Protein AF-A0A7S1V011-F1 (afdb_monomer)

Sequence (323 aa):
GLYCSETIHSHSFNAHANRVGNFAGIALVIFSAVMSNSDEDSQLWEREWIFYVGVAAPCLLGLIIANILTTGMELLKPERVTVSIECCYQNVGIAASVALTMFEGDELAQAMGVPFYYGLVEAVILGIYCNIAWKANWTKAPSNINIFKAIGTSYEVVTAEKAEENAHDKHTSSDGEEGGALIAKPPEPDDEFHYVRQDTVSVVSPPPAPPVSTSTITTTTGGGKHDVEDSDDHNNNNNNHDIDGLPIPPPPPPNASYSPSKANADLRRAARLDRPTKEPSFMEAPGVIPPTPRSMRAKKAGALASPGASTTAGKQEPLLGEF

pLDDT: mean 72.11, std 21.43, range [31.62, 98.12]

Nearest PDB structures (foldseek):
  7pqg-assembly1_A  TM=8.310E-01  e=7.513E-01  Homo sapiens

Radius of gyration: 34.63 Å; Cα contacts (8 Å, |Δi|>4): 102; chains: 1; bounding box: 78×76×102 Å

Solvent-accessible surface area (backbone atoms only — not comparable to full-atom values): 21499 Å² total; per-residue (Å²): 106,69,68,55,56,72,74,47,90,41,73,70,53,55,58,49,51,53,51,50,49,54,50,52,52,53,52,48,54,53,49,51,55,50,61,38,62,74,44,90,93,57,40,74,83,76,56,61,70,65,55,60,52,62,56,44,42,61,38,55,50,31,34,53,52,35,44,53,52,32,56,75,66,66,51,56,56,47,56,31,52,50,54,16,48,61,62,34,59,70,72,39,68,57,52,39,52,49,27,68,74,74,39,62,73,71,55,23,50,57,52,41,44,52,34,52,51,34,48,52,47,43,54,54,52,50,50,52,50,53,51,50,38,29,65,69,57,28,41,94,51,74,62,88,60,56,67,69,57,59,74,73,47,66,59,66,60,58,52,52,54,52,54,52,53,60,54,54,59,59,68,72,68,69,86,76,76,95,82,76,99,67,90,75,74,80,80,76,86,66,92,64,78,77,70,75,72,77,69,76,73,76,79,72,77,78,76,82,80,75,84,85,77,85,77,83,81,81,84,80,84,78,85,78,88,76,89,79,80,88,75,91,75,91,81,89,77,92,77,89,73,90,77,84,86,73,85,77,76,79,77,77,77,82,75,78,75,82,61,73,66,59,64,55,50,53,56,57,54,61,71,64,73,75,70,86,80,79,84,78,82,80,79,86,77,86,85,83,81,81,83,79,84,78,84,81,81,79,86,85,80,82,89,79,87,84,89,84,89,78,90,80,82,90,82,84,88,81,92,78,83,88,134

Mean predicted aligned error: 17.87 Å

Secondary structure (DSSP, 8-state):
-HHHHHH---HHHHHHHHHHHHHHHHHHHHHHHHHTTS-GGG-TTSS-HHHHHHHHHHHHHHHHHHHHHHHHTT--HHHHHHHHHHHH---HHHHHHHHHHH--HHHHHHHHHHHHHHHHHHHHHHHHHHHHHHHTT-SSS-TTS-HHHHHH--HHHHHHHHHHHHHHHHHHSSSS-------PPPPP----------------PPPPPPP----------------------------------PPPPPPPPS-----HHHHHHHHHHHTTS-----PPP-PPPP--PPPPP------------------------------

InterPro domains:
  IPR004710 Bile acid:sodium symporter [PTHR10361] (24-143)
  IPR038770 Sodium/solute symporter superfamily [G3DSA:1.20.1530.20] (8-136)

Foldseek 3Di:
DVVCVVVDPDPVVVVVVVVVVVVVVVVVLVVLVCLCPPDPVRHLVPDDPCLLCVLLVQLVVLLVVLLVVCVVVVHQLAVSLVSSLVRNDDDLVVQLVCLVVPDDDSSSSVSSSRSSSNVVSSCVVNVVVVLVSQCVVSHPDHNPDDPCCVVVDDSVVVVVVVVVVVVVVVVVPPPDDDDDPDDDDPDDPDVPPPPVPPPPPPPPPDDDDDDDDDDDDDDDDDDDDDDDDDDDDDDDDDDDDDDDDDDDPPPDPPDPPPDVVVVVVVVVVVVVPPDDDDDDDDDDDDDDDDDDDDDDDDDDDDDDDDDDDDDDDDDDDDDDDDD

Structure (mmCIF, N/CA/C/O backbone):
data_AF-A0A7S1V011-F1
#
_entry.id   AF-A0A7S1V011-F1
#
loop_
_atom_site.group_PDB
_atom_site.id
_atom_site.type_symbol
_atom_site.label_atom_id
_atom_site.label_alt_id
_atom_site.label_comp_id
_atom_site.label_asym_id
_atom_site.label_entity_id
_atom_site.label_seq_id
_atom_site.pdbx_PDB_ins_code
_atom_site.Cartn_x
_atom_site.Cartn_y
_atom_site.Cartn_z
_atom_site.occupancy
_atom_site.B_iso_or_equiv
_atom_site.auth_seq_id
_atom_site.auth_comp_id
_atom_site.auth_asym_id
_atom_site.auth_atom_id
_atom_site.pdbx_PDB_model_num
ATOM 1 N N . GLY A 1 1 ? 12.282 -15.209 12.288 1.00 70.44 1 GLY A N 1
ATOM 2 C CA . GLY A 1 1 ? 12.303 -14.400 11.055 1.00 70.44 1 GLY A CA 1
ATOM 3 C C . GLY A 1 1 ? 13.727 -14.177 10.602 1.00 70.44 1 GLY A C 1
ATOM 4 O O . GLY A 1 1 ? 14.260 -15.050 9.933 1.00 70.44 1 GLY A O 1
ATOM 5 N N . LEU A 1 2 ? 14.352 -13.080 11.046 1.00 76.00 2 LEU A N 1
ATOM 6 C CA . LEU A 1 2 ? 15.728 -12.694 10.684 1.00 76.00 2 LEU A CA 1
ATOM 7 C C . LEU A 1 2 ? 16.753 -13.815 10.901 1.00 76.00 2 LEU A C 1
ATOM 9 O O . LEU A 1 2 ? 17.442 -14.186 9.961 1.00 76.00 2 LEU A O 1
ATOM 13 N N . TYR A 1 3 ? 16.752 -14.443 12.082 1.00 86.75 3 TYR A N 1
ATOM 14 C CA . TYR A 1 3 ? 17.652 -15.565 12.372 1.00 86.75 3 TYR A CA 1
ATOM 15 C C . TYR A 1 3 ? 17.497 -16.736 11.387 1.00 86.75 3 TYR A C 1
ATOM 17 O O . TYR A 1 3 ? 18.485 -17.253 10.881 1.00 86.75 3 TYR A O 1
ATOM 25 N N . CYS A 1 4 ? 16.258 -17.130 11.062 1.00 82.56 4 CYS A N 1
ATOM 26 C CA . CYS A 1 4 ? 15.988 -18.204 10.098 1.00 82.56 4 CYS A CA 1
ATOM 27 C C . CYS A 1 4 ? 16.378 -17.816 8.663 1.00 82.56 4 CYS A C 1
ATOM 29 O O . CYS A 1 4 ? 16.808 -18.677 7.905 1.00 82.56 4 CYS A O 1
ATOM 31 N N . SER A 1 5 ? 16.237 -16.536 8.297 1.00 77.06 5 SER A N 1
ATOM 32 C CA . SER A 1 5 ? 16.673 -16.020 6.993 1.00 77.06 5 SER A CA 1
ATOM 33 C C . SER A 1 5 ? 18.196 -16.049 6.853 1.00 77.06 5 SER A C 1
ATOM 35 O O . SER A 1 5 ? 18.708 -16.345 5.778 1.00 77.06 5 SER A O 1
ATOM 37 N N . GLU A 1 6 ? 18.920 -15.765 7.937 1.00 87.62 6 GLU A N 1
ATOM 38 C CA . GLU A 1 6 ? 20.383 -15.821 7.971 1.00 87.62 6 GLU A CA 1
ATOM 39 C C . GLU A 1 6 ? 20.899 -17.267 7.965 1.00 87.62 6 GLU A C 1
ATOM 41 O O . GLU A 1 6 ? 21.867 -17.579 7.284 1.00 87.62 6 GLU A O 1
ATOM 46 N N . THR A 1 7 ? 20.233 -18.184 8.669 1.00 91.56 7 THR A N 1
ATOM 47 C CA . THR A 1 7 ? 20.696 -19.580 8.769 1.00 91.56 7 THR A CA 1
ATOM 48 C C . THR A 1 7 ? 20.271 -20.472 7.603 1.00 91.56 7 THR A C 1
ATOM 50 O O . THR A 1 7 ? 20.957 -21.452 7.316 1.00 91.56 7 THR A O 1
ATOM 53 N N . ILE A 1 8 ? 19.163 -20.173 6.915 1.00 90.25 8 ILE A N 1
ATOM 54 C CA . ILE A 1 8 ? 18.613 -21.029 5.853 1.00 90.25 8 ILE A CA 1
ATOM 55 C C . ILE A 1 8 ? 18.576 -20.257 4.534 1.00 90.25 8 ILE A C 1
ATOM 57 O O . ILE A 1 8 ? 17.582 -19.630 4.178 1.00 90.25 8 ILE A O 1
ATOM 61 N N . HIS A 1 9 ? 19.654 -20.354 3.757 1.00 88.88 9 HIS A N 1
ATOM 62 C CA . HIS A 1 9 ? 19.744 -19.780 2.408 1.00 88.88 9 HIS A CA 1
ATOM 63 C C . HIS A 1 9 ? 19.059 -20.670 1.359 1.00 88.88 9 HIS A C 1
ATOM 65 O O . HIS A 1 9 ? 19.663 -21.093 0.376 1.00 88.88 9 HIS A O 1
ATOM 71 N N . SER A 1 10 ? 17.786 -21.003 1.581 1.00 90.31 10 SER A N 1
ATOM 72 C CA . SER A 1 10 ? 16.997 -21.788 0.631 1.00 90.31 10 SER A CA 1
ATOM 73 C C . SER A 1 10 ? 15.973 -20.912 -0.082 1.00 90.31 10 SER A C 1
ATOM 75 O O . SER A 1 10 ? 15.130 -20.277 0.552 1.00 90.31 10 SER A O 1
ATOM 77 N N . HIS A 1 11 ? 15.978 -20.945 -1.416 1.00 84.06 11 HIS A N 1
ATOM 78 C CA . HIS A 1 11 ? 14.980 -20.256 -2.240 1.00 84.06 11 HIS A CA 1
ATOM 79 C C . HIS A 1 11 ? 13.545 -20.701 -1.903 1.00 84.06 11 HIS A C 1
ATOM 81 O O . HIS A 1 11 ? 12.625 -19.884 -1.836 1.00 84.06 11 HIS A O 1
ATOM 87 N N . SER A 1 12 ? 13.346 -21.996 -1.619 1.00 86.19 12 SER A N 1
ATOM 88 C CA . SER A 1 12 ? 12.031 -22.512 -1.232 1.00 86.19 12 SER A CA 1
ATOM 89 C C . SER A 1 12 ? 11.574 -21.958 0.116 1.00 86.19 12 SER A C 1
ATOM 91 O O . SER A 1 12 ? 10.386 -21.682 0.276 1.00 86.19 12 SER A O 1
ATOM 93 N N . PHE A 1 13 ? 12.495 -21.739 1.059 1.00 88.25 13 PHE A N 1
ATOM 94 C CA . PHE A 1 13 ? 12.179 -21.153 2.360 1.00 88.25 13 PHE A CA 1
ATOM 95 C C . PHE A 1 13 ? 11.700 -19.707 2.209 1.00 88.25 13 PHE A C 1
ATOM 97 O O . PHE A 1 13 ? 10.627 -19.377 2.709 1.00 88.25 13 PHE A O 1
ATOM 104 N N . ASN A 1 14 ? 12.417 -18.881 1.442 1.00 82.88 14 ASN A N 1
ATOM 105 C CA . ASN A 1 14 ? 12.047 -17.480 1.210 1.00 82.88 14 ASN A CA 1
ATOM 106 C C . ASN A 1 14 ? 10.660 -17.350 0.563 1.00 82.88 14 ASN A C 1
ATOM 108 O O . ASN A 1 14 ? 9.835 -16.545 0.997 1.00 82.88 14 ASN A O 1
ATOM 112 N N . ALA A 1 15 ? 10.351 -18.204 -0.418 1.00 82.75 15 ALA A N 1
ATOM 113 C CA . ALA A 1 15 ? 9.032 -18.227 -1.044 1.00 82.75 15 ALA A CA 1
ATOM 114 C C . ALA A 1 15 ? 7.908 -18.590 -0.052 1.00 82.75 15 ALA A C 1
ATOM 116 O O . ALA A 1 15 ? 6.833 -17.987 -0.090 1.00 82.75 15 ALA A O 1
ATOM 117 N N . HIS A 1 16 ? 8.138 -19.552 0.849 1.00 87.12 16 HIS A N 1
ATOM 118 C CA . HIS A 1 16 ? 7.159 -19.909 1.883 1.00 87.12 16 HIS A CA 1
ATOM 119 C C . HIS A 1 16 ? 7.023 -18.816 2.944 1.00 87.12 16 HIS A C 1
ATOM 121 O O . HIS A 1 16 ? 5.901 -18.485 3.319 1.00 87.12 16 HIS A O 1
ATOM 127 N N . ALA A 1 17 ? 8.131 -18.217 3.384 1.00 87.19 17 ALA A N 1
ATOM 128 C CA . ALA A 1 17 ? 8.128 -17.125 4.351 1.00 87.19 17 ALA A CA 1
ATOM 129 C C . ALA A 1 17 ? 7.308 -15.928 3.846 1.00 87.19 17 ALA A C 1
ATOM 131 O O . ALA A 1 17 ? 6.470 -15.416 4.584 1.00 87.19 17 ALA A O 1
ATOM 132 N N . ASN A 1 18 ? 7.453 -15.558 2.569 1.00 83.00 18 ASN A N 1
ATOM 133 C CA . ASN A 1 18 ? 6.658 -14.491 1.954 1.00 83.00 18 ASN A CA 1
ATOM 134 C C . ASN A 1 18 ? 5.159 -14.822 1.933 1.00 83.00 18 ASN A C 1
ATOM 136 O O . ASN A 1 18 ? 4.328 -13.976 2.253 1.00 83.00 18 ASN A O 1
ATOM 140 N N . ARG A 1 19 ? 4.792 -16.069 1.609 1.00 85.38 19 ARG A N 1
ATOM 141 C CA . ARG A 1 19 ? 3.385 -16.507 1.631 1.00 85.38 19 ARG A CA 1
ATOM 142 C C . ARG A 1 19 ? 2.794 -16.456 3.037 1.00 85.38 19 ARG A C 1
ATOM 144 O O . ARG A 1 19 ? 1.672 -15.989 3.201 1.00 85.38 19 ARG A O 1
ATOM 151 N N . VAL A 1 20 ? 3.549 -16.912 4.037 1.00 90.56 20 VAL A N 1
ATOM 152 C CA . VAL A 1 20 ? 3.133 -16.873 5.445 1.00 90.56 20 VAL A CA 1
ATOM 153 C C . VAL A 1 20 ? 3.011 -15.432 5.935 1.00 90.56 20 VAL A C 1
ATOM 155 O O . VAL A 1 20 ? 2.031 -15.114 6.598 1.00 90.56 20 VAL A O 1
ATOM 158 N N . GLY A 1 21 ? 3.945 -14.552 5.567 1.00 84.81 21 GLY A N 1
ATOM 159 C CA . GLY A 1 21 ? 3.883 -13.124 5.888 1.00 84.81 21 GLY A CA 1
ATOM 160 C C . GLY A 1 21 ? 2.641 -12.451 5.304 1.00 84.81 21 GLY A C 1
ATOM 161 O O . GLY A 1 21 ? 1.905 -11.791 6.032 1.00 84.81 21 GLY A O 1
ATOM 162 N N . ASN A 1 22 ? 2.343 -12.698 4.025 1.00 83.62 22 ASN A N 1
ATOM 163 C CA . ASN A 1 22 ? 1.137 -12.176 3.379 1.00 83.62 22 ASN A CA 1
ATOM 164 C C . ASN A 1 22 ? -0.141 -12.700 4.048 1.00 83.62 22 ASN A C 1
ATOM 166 O O . ASN A 1 22 ? -1.069 -11.933 4.297 1.00 83.62 22 ASN A O 1
ATOM 170 N N . PHE A 1 23 ? -0.183 -13.995 4.373 1.00 89.38 23 PHE A N 1
ATOM 171 C CA . PHE A 1 23 ? -1.315 -14.586 5.082 1.00 89.38 23 PHE A CA 1
ATOM 172 C C . PHE A 1 23 ? -1.497 -13.976 6.476 1.00 89.38 23 PHE A C 1
ATOM 174 O O . PHE A 1 23 ? -2.613 -13.616 6.840 1.00 89.38 23 PHE A O 1
ATOM 181 N N . ALA A 1 24 ? -0.411 -13.813 7.234 1.00 87.00 24 ALA A N 1
ATOM 182 C CA . ALA A 1 24 ? -0.437 -13.187 8.550 1.00 87.00 24 ALA A CA 1
ATOM 183 C C . ALA A 1 24 ? -0.920 -11.730 8.478 1.00 87.00 24 ALA A C 1
ATOM 185 O O . ALA A 1 24 ? -1.734 -11.329 9.302 1.00 87.00 24 ALA A O 1
ATOM 186 N N . GLY A 1 25 ? -0.487 -10.964 7.470 1.00 80.75 25 GLY A N 1
ATOM 187 C CA . GLY A 1 25 ? -0.963 -9.599 7.237 1.00 80.75 25 GLY A CA 1
ATOM 188 C C . GLY A 1 25 ? -2.472 -9.540 6.990 1.00 80.75 25 GLY A C 1
ATOM 189 O O . GLY A 1 25 ? -3.173 -8.777 7.650 1.00 80.75 25 GLY A O 1
ATOM 190 N N . ILE A 1 26 ? -2.996 -10.398 6.108 1.00 84.56 26 ILE A N 1
ATOM 191 C CA . ILE A 1 26 ? -4.442 -10.485 5.839 1.00 84.56 26 ILE A CA 1
ATOM 192 C C . ILE A 1 26 ? -5.210 -10.914 7.096 1.00 84.56 26 ILE A C 1
ATOM 194 O O . ILE A 1 26 ? -6.239 -10.323 7.422 1.00 84.56 26 ILE A O 1
ATOM 198 N N . ALA A 1 27 ? -4.712 -11.916 7.824 1.00 86.19 27 ALA A N 1
ATOM 199 C CA . ALA A 1 27 ? -5.329 -12.378 9.062 1.00 86.19 27 ALA A CA 1
ATOM 200 C C . ALA A 1 27 ? -5.373 -11.270 10.126 1.00 86.19 27 ALA A C 1
ATOM 202 O O . ALA A 1 27 ? -6.379 -11.139 10.818 1.00 86.19 27 ALA A O 1
ATOM 203 N N . LEU A 1 28 ? -4.325 -10.446 10.219 1.00 81.62 28 LEU A N 1
ATOM 204 C CA . LEU A 1 28 ? -4.264 -9.315 11.142 1.00 81.62 28 LEU A CA 1
ATOM 205 C C . LEU A 1 28 ? -5.284 -8.232 10.772 1.00 81.62 28 LEU A C 1
ATOM 207 O O . LEU A 1 28 ? -5.974 -7.741 11.657 1.00 81.62 28 LEU A O 1
ATOM 211 N N . VAL A 1 29 ? -5.466 -7.930 9.482 1.00 82.88 29 VAL A N 1
ATOM 212 C CA . VAL A 1 29 ? -6.522 -7.008 9.016 1.00 82.88 29 VAL A CA 1
ATOM 213 C C . VAL A 1 29 ? -7.916 -7.524 9.382 1.00 82.88 29 VAL A C 1
ATOM 215 O O . VAL A 1 29 ? -8.734 -6.762 9.895 1.00 82.88 29 VAL A O 1
ATOM 218 N N . ILE A 1 30 ? -8.188 -8.815 9.163 1.00 86.88 30 ILE A N 1
ATOM 219 C CA . ILE A 1 30 ? -9.472 -9.435 9.530 1.00 86.88 30 ILE A CA 1
ATOM 220 C C . ILE A 1 30 ? -9.675 -9.384 11.046 1.00 86.88 30 ILE A C 1
ATOM 222 O O . ILE A 1 30 ? -10.754 -9.024 11.507 1.00 86.88 30 ILE A O 1
ATOM 226 N N . PHE A 1 31 ? -8.645 -9.715 11.824 1.00 85.00 31 PHE A N 1
ATOM 227 C CA . PHE A 1 31 ? -8.697 -9.666 13.282 1.00 85.00 31 PHE A CA 1
ATOM 228 C C . PHE A 1 31 ? -8.984 -8.251 13.794 1.00 85.00 31 PHE A C 1
ATOM 230 O O . PHE A 1 31 ? -9.880 -8.079 14.616 1.00 85.00 31 PHE A O 1
ATOM 237 N N . SER A 1 32 ? -8.291 -7.235 13.271 1.00 78.75 32 SER A N 1
ATOM 238 C CA . SER A 1 32 ? -8.562 -5.833 13.598 1.00 78.75 32 SER A CA 1
ATOM 239 C C . SER A 1 32 ? -9.993 -5.438 13.241 1.00 78.75 32 SER A C 1
ATOM 241 O O . SER A 1 32 ? -10.663 -4.821 14.058 1.00 78.75 32 SER A O 1
ATOM 243 N N . ALA A 1 33 ? -10.504 -5.861 12.080 1.00 82.88 33 ALA A N 1
ATOM 244 C CA . ALA A 1 33 ? -11.888 -5.595 11.699 1.00 82.88 33 ALA A CA 1
ATOM 245 C C . ALA A 1 33 ? -12.893 -6.233 12.673 1.00 82.88 33 ALA A C 1
ATOM 247 O O . ALA A 1 33 ? -13.872 -5.590 13.039 1.00 82.88 33 ALA A O 1
ATOM 248 N N . VAL A 1 34 ? -12.658 -7.471 13.116 1.00 85.69 34 VAL A N 1
ATOM 249 C CA . VAL A 1 34 ? -13.530 -8.155 14.086 1.00 85.69 34 VAL A CA 1
ATOM 250 C C . VAL A 1 34 ? -13.485 -7.462 15.449 1.00 85.69 34 VAL A C 1
ATOM 252 O O . VAL A 1 34 ? -14.539 -7.155 15.996 1.00 85.69 34 VAL A O 1
ATOM 255 N N . MET A 1 35 ? -12.289 -7.158 15.963 1.00 81.62 35 MET A N 1
ATOM 256 C CA . MET A 1 35 ? -12.111 -6.463 17.246 1.00 81.62 35 MET A CA 1
ATOM 257 C C . MET A 1 35 ? -12.720 -5.056 17.242 1.00 81.62 35 MET A C 1
ATOM 259 O O . MET A 1 35 ? -13.246 -4.606 18.249 1.00 81.62 35 MET A O 1
ATOM 263 N N . SER A 1 36 ? -12.688 -4.356 16.108 1.00 75.06 36 SER A N 1
ATOM 264 C CA . SER A 1 36 ? -13.302 -3.030 15.980 1.00 75.06 36 SER A CA 1
ATOM 265 C C . SER A 1 36 ? -14.830 -3.049 15.842 1.00 75.06 36 SER A C 1
ATOM 267 O O . SER A 1 36 ? -15.433 -1.980 15.849 1.00 75.06 36 SER A O 1
ATOM 269 N N . ASN A 1 37 ? -15.460 -4.220 15.690 1.00 81.81 37 ASN A N 1
ATOM 270 C CA . ASN A 1 37 ? -16.919 -4.364 15.596 1.00 81.81 37 ASN A CA 1
ATOM 271 C C . ASN A 1 37 ? -17.534 -5.131 16.783 1.00 81.81 37 ASN A C 1
ATOM 273 O O . ASN A 1 37 ? -18.740 -5.362 16.776 1.00 81.81 37 ASN A O 1
ATOM 277 N N . SER A 1 38 ? -16.746 -5.568 17.773 1.00 83.00 38 SER A N 1
ATOM 278 C CA . SER A 1 38 ? -17.262 -6.374 18.890 1.00 83.00 38 SER A CA 1
ATOM 279 C C . SER A 1 38 ? -17.945 -5.572 20.002 1.00 83.00 38 SER A C 1
ATOM 281 O O . SE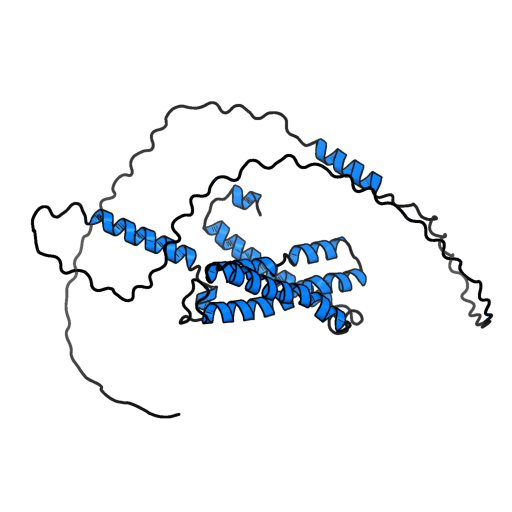R A 1 38 ? -18.716 -6.169 20.745 1.00 83.00 38 SER A O 1
ATOM 283 N N . ASP A 1 39 ? -17.701 -4.262 20.102 1.00 82.00 39 ASP A N 1
ATOM 284 C CA . ASP A 1 39 ? -18.362 -3.375 21.070 1.00 82.00 39 ASP A CA 1
ATOM 285 C C . ASP A 1 39 ? -19.364 -2.449 20.376 1.00 82.00 39 ASP A C 1
ATOM 287 O O . ASP A 1 39 ? -19.008 -1.725 19.441 1.00 82.00 39 ASP A O 1
ATOM 291 N N . GLU A 1 40 ? -20.612 -2.456 20.853 1.00 83.06 40 GLU A N 1
ATOM 292 C CA . GLU A 1 40 ? -21.706 -1.657 20.283 1.00 83.06 40 GLU A CA 1
ATOM 293 C C . GLU A 1 40 ? -21.448 -0.147 20.405 1.00 83.06 40 GLU A C 1
ATOM 295 O O . GLU A 1 40 ? -21.771 0.582 19.470 1.00 83.06 40 GLU A O 1
ATOM 300 N N . ASP A 1 41 ? -20.783 0.293 21.480 1.00 80.06 41 ASP A N 1
ATOM 301 C CA . ASP A 1 41 ? -20.510 1.711 21.776 1.00 80.06 41 ASP A CA 1
ATOM 302 C C . ASP A 1 41 ? -19.190 2.236 21.173 1.00 80.06 41 ASP A C 1
ATOM 304 O O . ASP A 1 41 ? -18.890 3.429 21.240 1.00 80.06 41 ASP A O 1
ATOM 308 N N . SER A 1 42 ? -18.361 1.360 20.592 1.00 74.69 42 SER A N 1
ATOM 309 C CA . SER A 1 42 ? -17.021 1.709 20.087 1.00 74.69 42 SER A CA 1
ATOM 310 C C . SER A 1 42 ? -16.876 1.525 18.578 1.00 74.69 42 SER A C 1
ATOM 312 O O . SER A 1 42 ? -15.767 1.322 18.071 1.00 74.69 42 SER A O 1
ATOM 314 N N . GLN A 1 43 ? -17.980 1.628 17.838 1.00 83.88 43 GLN A N 1
ATOM 315 C CA . GLN A 1 43 ? -17.975 1.421 16.397 1.00 83.88 43 GLN A CA 1
ATOM 316 C C . GLN A 1 43 ? -17.030 2.392 15.688 1.00 83.88 43 GLN A C 1
ATOM 3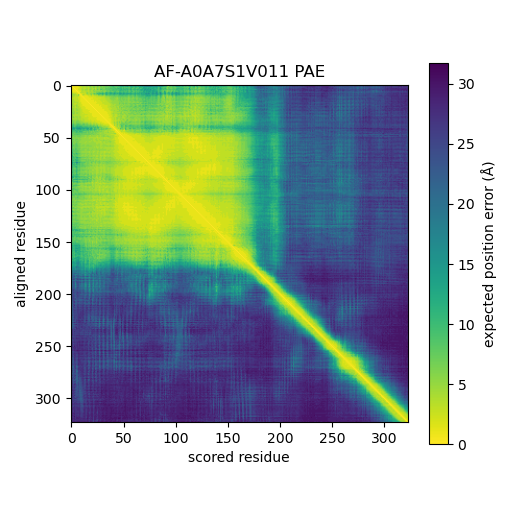18 O O . GLN A 1 43 ? -17.069 3.614 15.844 1.00 83.88 43 GLN A O 1
ATOM 323 N N . LEU A 1 44 ? -16.176 1.828 14.837 1.00 85.06 44 LEU A N 1
ATOM 324 C CA . LEU A 1 44 ? -15.165 2.577 14.093 1.00 85.06 44 LEU A CA 1
ATOM 325 C C . LEU A 1 44 ? -15.774 3.619 13.139 1.00 85.06 44 LEU A C 1
ATOM 327 O O . LEU A 1 44 ? -15.089 4.561 12.745 1.00 85.06 44 LEU A O 1
ATOM 331 N N . TRP A 1 45 ? -17.050 3.447 12.788 1.00 85.31 45 TRP A N 1
ATOM 332 C CA . TRP A 1 45 ? -17.848 4.277 11.878 1.00 85.31 45 TRP A CA 1
ATOM 333 C C . TRP A 1 45 ? -18.474 5.507 12.549 1.00 85.31 45 TRP A C 1
ATOM 335 O O . TRP A 1 45 ? -18.880 6.434 11.855 1.00 85.31 45 TRP A O 1
ATOM 345 N N . GLU A 1 46 ? -18.554 5.529 13.880 1.00 90.56 46 GLU A N 1
ATOM 346 C CA . GLU A 1 46 ? -19.185 6.615 14.647 1.00 90.56 46 GLU A CA 1
ATOM 347 C C . GLU A 1 46 ? -18.180 7.690 15.085 1.00 90.56 46 GLU A C 1
ATOM 349 O O . GLU A 1 46 ? -18.488 8.583 15.873 1.00 90.56 46 GLU A O 1
ATOM 354 N N . ARG A 1 47 ? -16.949 7.631 14.566 1.00 92.12 47 ARG A N 1
ATOM 355 C CA . ARG A 1 47 ? -15.909 8.609 14.884 1.00 92.12 47 ARG A CA 1
ATOM 356 C C . ARG A 1 47 ? -16.180 9.934 14.182 1.00 92.12 47 ARG A C 1
ATOM 358 O O . ARG A 1 47 ? -16.714 9.991 13.075 1.00 92.12 47 ARG A O 1
ATOM 365 N N . GLU A 1 48 ? -15.748 11.019 14.818 1.00 95.81 48 GLU A N 1
ATOM 366 C CA . GLU A 1 48 ? -15.826 12.346 14.216 1.00 95.81 48 GLU A CA 1
ATOM 367 C C . GLU A 1 48 ? -15.077 12.386 12.880 1.00 95.81 48 GLU A C 1
ATOM 369 O O . GLU A 1 48 ? -13.982 11.845 12.746 1.00 95.81 48 GLU A O 1
ATOM 374 N N . TRP A 1 49 ? -15.619 13.090 11.888 1.00 97.44 49 TRP A N 1
ATOM 375 C CA . TRP A 1 49 ? -15.017 13.161 10.552 1.00 97.44 49 TRP A CA 1
ATOM 376 C C . TRP A 1 49 ? -13.558 13.662 10.556 1.00 97.44 49 TRP A C 1
ATOM 378 O O . TRP A 1 49 ? -12.768 13.292 9.682 1.00 97.44 49 TRP A O 1
ATOM 388 N N . ILE A 1 50 ? -13.187 14.471 11.556 1.00 97.75 50 ILE A N 1
ATOM 389 C CA . ILE A 1 50 ? -11.826 14.979 11.749 1.00 97.75 50 ILE A CA 1
ATOM 390 C C . ILE A 1 50 ? -10.820 13.853 12.006 1.00 97.75 50 ILE A C 1
ATOM 392 O O . ILE A 1 50 ? -9.678 13.950 11.560 1.00 97.75 50 ILE A O 1
ATOM 396 N N . PHE A 1 51 ? -11.247 12.760 12.644 1.00 95.94 51 PHE A N 1
ATOM 397 C CA . PHE A 1 51 ? -10.438 11.560 12.828 1.00 95.94 51 PHE A CA 1
ATOM 398 C C . PHE A 1 51 ? -10.055 10.963 11.471 1.00 95.94 51 PHE A C 1
ATOM 400 O O . PHE A 1 51 ? -8.873 10.765 11.194 1.00 95.94 51 PHE A O 1
ATOM 407 N N . TYR A 1 52 ? -11.030 10.750 10.581 1.00 96.94 52 TYR A N 1
ATOM 408 C CA . TYR A 1 52 ? -10.776 10.149 9.270 1.00 96.94 52 TYR A CA 1
ATOM 409 C C . TYR A 1 52 ? -9.849 11.007 8.411 1.00 96.94 52 TYR A C 1
ATOM 411 O O . TYR A 1 52 ? -8.927 10.490 7.781 1.00 96.94 52 TYR A O 1
ATOM 419 N N . VAL A 1 53 ? -10.061 12.324 8.402 1.00 97.75 53 VAL A N 1
ATOM 420 C CA . VAL A 1 53 ? -9.198 13.249 7.658 1.00 97.75 53 VAL A CA 1
ATOM 421 C C . VAL A 1 53 ? -7.800 13.293 8.270 1.00 97.75 53 VAL A C 1
ATOM 423 O O . VAL A 1 53 ? -6.818 13.208 7.536 1.00 97.75 53 VAL A O 1
ATOM 426 N N . GLY A 1 54 ? -7.696 13.370 9.598 1.00 97.81 54 GLY A N 1
ATOM 427 C CA . GLY A 1 54 ? -6.421 13.415 10.311 1.00 97.81 54 GLY A CA 1
ATOM 428 C C . GLY A 1 54 ? -5.570 12.167 10.087 1.00 97.81 54 GLY A C 1
ATOM 429 O O . GLY A 1 54 ? -4.369 12.282 9.858 1.00 97.81 54 GLY A O 1
ATOM 430 N N . VAL A 1 55 ? -6.188 10.984 10.075 1.00 97.12 55 VAL A N 1
ATOM 431 C CA . VAL A 1 55 ? -5.487 9.716 9.832 1.00 97.12 55 VAL A CA 1
ATOM 432 C C . VAL A 1 55 ? -5.152 9.525 8.347 1.00 97.12 55 VAL A C 1
ATOM 434 O O . VAL A 1 55 ? -4.076 9.029 8.027 1.00 97.12 55 VAL A O 1
ATOM 437 N N . ALA A 1 56 ? -6.015 9.952 7.419 1.00 97.69 56 ALA A N 1
ATOM 438 C CA . ALA A 1 56 ? -5.755 9.822 5.982 1.00 97.69 56 ALA A CA 1
ATOM 439 C C . ALA A 1 56 ? -4.714 10.824 5.448 1.00 97.69 56 ALA A C 1
ATOM 441 O O . ALA A 1 56 ? -3.997 10.531 4.485 1.00 97.69 56 ALA A O 1
ATOM 442 N N . ALA A 1 57 ? -4.625 12.010 6.057 1.00 97.75 57 ALA A N 1
ATOM 443 C CA . ALA A 1 57 ? -3.817 13.115 5.550 1.00 97.75 57 ALA A CA 1
ATOM 444 C C . ALA A 1 57 ? -2.319 12.784 5.387 1.00 97.75 57 ALA A C 1
ATOM 446 O O . ALA A 1 57 ? -1.793 13.092 4.318 1.00 97.75 57 ALA A O 1
ATOM 447 N N . PRO A 1 58 ? -1.615 12.135 6.339 1.00 96.50 58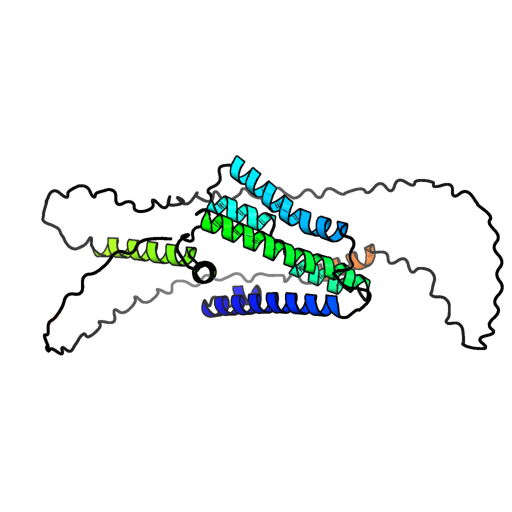 PRO A N 1
ATOM 448 C CA . PRO A 1 58 ? -0.197 11.810 6.170 1.00 96.50 58 PRO A CA 1
ATOM 449 C C . PRO A 1 58 ? 0.090 10.926 4.950 1.00 96.50 58 PRO A C 1
ATOM 451 O O . PRO A 1 58 ? 1.085 11.147 4.263 1.00 96.50 58 PRO A O 1
ATOM 454 N N . CYS A 1 59 ? -0.791 9.967 4.643 1.00 97.12 59 CYS A N 1
ATOM 455 C CA . CYS A 1 59 ? -0.642 9.092 3.478 1.00 97.12 59 CYS A CA 1
A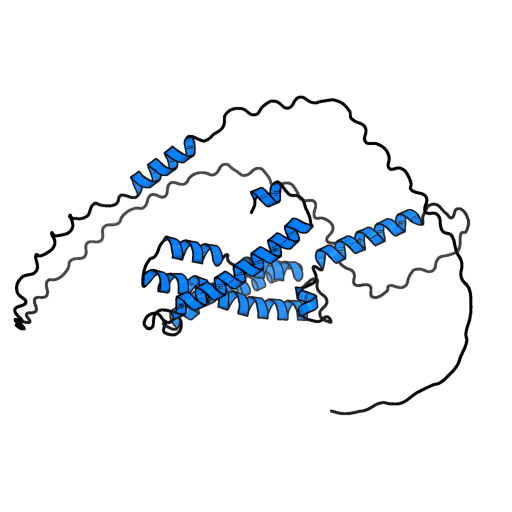TOM 456 C C . CYS A 1 59 ? -0.794 9.885 2.166 1.00 97.12 59 CYS A C 1
ATOM 458 O O . CYS A 1 59 ? 0.077 9.831 1.296 1.00 97.12 59 CYS A O 1
ATOM 460 N N . LEU A 1 60 ? -1.854 10.696 2.053 1.00 97.62 60 LEU A N 1
ATOM 461 C CA . LEU A 1 60 ? -2.115 11.528 0.870 1.00 97.62 60 LEU A CA 1
ATOM 462 C C . LEU A 1 60 ? -1.041 12.599 0.657 1.00 97.62 60 LEU A C 1
ATOM 464 O O . LEU A 1 60 ? -0.522 12.754 -0.449 1.00 97.62 60 LEU A O 1
ATOM 468 N N . LEU A 1 61 ? -0.706 13.344 1.711 1.00 97.56 61 LEU A N 1
ATOM 469 C CA . LEU A 1 61 ? 0.278 14.420 1.644 1.00 97.56 61 LEU A CA 1
ATOM 470 C C . LEU A 1 61 ? 1.674 13.871 1.364 1.00 97.56 61 LEU A C 1
ATOM 472 O O . LEU A 1 61 ? 2.369 14.434 0.522 1.00 97.56 61 LEU A O 1
ATOM 476 N N . GLY A 1 62 ? 2.060 12.760 2.000 1.00 96.88 62 GLY A N 1
ATOM 477 C CA . GLY A 1 62 ? 3.328 12.084 1.730 1.00 96.88 62 GLY A CA 1
ATOM 478 C C . GLY A 1 62 ? 3.457 11.699 0.259 1.00 96.88 62 GLY A C 1
ATOM 479 O O . GLY A 1 62 ? 4.438 12.059 -0.388 1.00 96.88 62 GLY A O 1
ATOM 480 N N . LEU A 1 63 ? 2.418 11.079 -0.308 1.00 97.25 63 LEU A N 1
ATOM 481 C CA . LEU A 1 63 ? 2.400 10.684 -1.715 1.00 97.25 63 LEU A CA 1
ATOM 482 C C . LEU A 1 63 ? 2.500 11.889 -2.668 1.00 97.25 63 LEU A C 1
ATOM 484 O O . LEU A 1 63 ? 3.266 11.853 -3.634 1.00 97.25 63 LEU A O 1
ATOM 488 N N . ILE A 1 64 ? 1.744 12.964 -2.418 1.00 98.00 64 ILE A N 1
ATOM 489 C CA . ILE A 1 64 ? 1.752 14.172 -3.262 1.00 98.00 64 ILE A CA 1
ATOM 490 C C . ILE A 1 64 ? 3.115 14.867 -3.194 1.00 98.00 64 ILE A C 1
ATOM 492 O O . ILE A 1 64 ? 3.707 15.173 -4.230 1.00 98.00 64 ILE A O 1
ATOM 496 N N . ILE A 1 65 ? 3.628 15.096 -1.983 1.00 98.06 65 ILE A N 1
ATOM 497 C CA . ILE A 1 65 ? 4.902 15.785 -1.763 1.00 98.06 65 ILE A CA 1
ATOM 498 C C . ILE A 1 65 ? 6.049 14.977 -2.372 1.00 98.06 65 ILE A C 1
ATOM 500 O O . ILE A 1 65 ? 6.868 15.546 -3.093 1.00 98.06 65 ILE A O 1
ATOM 504 N N . ALA A 1 66 ? 6.087 13.660 -2.159 1.00 97.75 66 ALA A N 1
ATOM 505 C CA . ALA A 1 66 ? 7.118 12.802 -2.734 1.00 97.75 66 ALA A CA 1
ATOM 506 C C . ALA A 1 66 ? 7.099 12.829 -4.271 1.00 97.75 66 ALA A C 1
ATOM 508 O O . ALA A 1 66 ? 8.151 12.982 -4.892 1.00 97.75 66 ALA A O 1
ATOM 509 N N . ASN A 1 67 ? 5.926 12.784 -4.910 1.00 97.56 67 ASN A N 1
ATOM 510 C CA . ASN A 1 67 ? 5.834 12.896 -6.371 1.00 97.56 67 ASN A CA 1
ATOM 511 C C . ASN A 1 67 ? 6.314 14.263 -6.892 1.00 97.56 67 ASN A C 1
ATOM 513 O O . ASN A 1 67 ? 7.003 14.321 -7.914 1.00 97.56 67 ASN A O 1
ATOM 517 N N . ILE A 1 68 ? 5.986 15.362 -6.201 1.00 98.12 68 ILE A N 1
ATOM 518 C CA . ILE A 1 68 ? 6.446 16.711 -6.571 1.00 98.12 68 ILE A CA 1
ATOM 519 C C . ILE A 1 68 ? 7.969 16.808 -6.442 1.00 98.12 68 ILE A C 1
ATOM 521 O O . ILE A 1 68 ? 8.636 17.232 -7.386 1.00 98.12 68 ILE A O 1
ATOM 525 N N . LEU A 1 69 ? 8.528 16.381 -5.306 1.00 98.06 69 LEU A N 1
ATOM 526 C CA . LEU A 1 69 ? 9.967 16.440 -5.043 1.00 98.06 69 LEU A CA 1
ATOM 527 C C . LEU A 1 69 ? 10.757 15.583 -6.032 1.00 98.06 69 LEU A C 1
ATOM 529 O O . LEU A 1 69 ? 11.706 16.063 -6.645 1.00 98.06 69 LEU A O 1
ATOM 533 N N . THR A 1 70 ? 10.337 14.339 -6.250 1.00 97.88 70 THR A N 1
ATOM 534 C CA . THR A 1 70 ? 11.022 13.418 -7.169 1.00 97.88 70 THR A CA 1
ATOM 535 C C . THR A 1 70 ? 10.907 13.853 -8.631 1.00 97.88 70 THR A C 1
ATOM 537 O O . THR A 1 70 ? 11.817 13.603 -9.421 1.00 97.88 70 THR A O 1
ATOM 540 N N . THR A 1 71 ? 9.829 14.557 -8.995 1.00 97.25 71 THR A N 1
ATOM 541 C CA . THR A 1 71 ? 9.704 15.210 -10.305 1.00 97.25 71 THR A CA 1
ATOM 542 C C . THR A 1 71 ? 10.644 16.405 -10.428 1.00 97.25 71 THR A C 1
ATOM 544 O O . THR A 1 71 ? 11.302 16.535 -11.455 1.00 97.25 71 THR A O 1
ATOM 547 N N . GLY A 1 72 ? 10.759 17.236 -9.387 1.00 97.88 72 GLY A N 1
ATOM 548 C CA . GLY A 1 72 ? 11.708 18.353 -9.345 1.00 97.88 72 GLY A CA 1
ATOM 549 C C . GLY A 1 72 ? 13.178 17.918 -9.353 1.00 97.88 72 GLY A C 1
ATOM 550 O O . GLY A 1 72 ? 14.026 18.657 -9.835 1.00 97.88 72 GLY A O 1
ATOM 551 N N . MET A 1 73 ? 13.473 16.711 -8.865 1.00 98.06 73 MET A N 1
ATOM 552 C CA . MET A 1 73 ? 14.804 16.090 -8.907 1.00 98.06 73 MET A CA 1
ATOM 553 C C . MET A 1 73 ? 15.077 15.295 -10.194 1.00 98.06 73 MET A C 1
ATOM 555 O O . MET A 1 73 ? 16.113 14.646 -10.290 1.00 98.06 73 MET A O 1
ATOM 559 N N . GLU A 1 74 ? 14.152 15.303 -11.159 1.00 97.25 74 GLU A N 1
ATOM 560 C CA . GLU A 1 74 ? 14.284 14.620 -12.453 1.00 97.25 74 GLU A CA 1
ATOM 561 C C . GLU A 1 74 ? 14.602 13.113 -12.372 1.00 97.25 74 GLU A C 1
ATOM 563 O O . GLU A 1 74 ? 15.146 12.540 -13.314 1.00 97.25 74 GLU A O 1
ATOM 568 N N . LEU A 1 75 ? 14.197 12.427 -11.295 1.00 96.56 75 LEU A N 1
ATOM 569 C CA . LEU A 1 75 ? 14.460 10.989 -11.138 1.00 96.56 75 LEU A CA 1
ATOM 570 C C . LEU A 1 75 ? 13.837 10.166 -12.271 1.00 96.56 75 LEU A C 1
ATOM 572 O O . LEU A 1 75 ? 12.879 10.603 -12.923 1.00 96.56 75 LEU A O 1
ATOM 576 N N . LEU A 1 76 ? 14.316 8.944 -12.500 1.00 95.50 76 LEU A N 1
ATOM 577 C CA . LEU A 1 76 ? 13.674 8.070 -13.478 1.00 95.50 76 LEU A CA 1
ATOM 578 C C . LEU A 1 76 ? 12.257 7.725 -13.007 1.00 95.50 76 LEU A C 1
ATOM 580 O O . LEU A 1 76 ? 12.005 7.541 -11.820 1.00 95.50 76 LEU A O 1
ATOM 584 N N . LYS A 1 77 ? 11.305 7.618 -13.938 1.00 96.38 77 LYS A N 1
ATOM 585 C CA . LYS A 1 77 ? 9.895 7.302 -13.633 1.00 96.38 77 LYS A CA 1
ATOM 586 C C . LYS A 1 77 ? 9.709 6.144 -12.627 1.00 96.38 77 LYS A C 1
ATOM 588 O O . LYS A 1 77 ? 8.959 6.350 -11.674 1.00 96.38 77 LYS A O 1
ATOM 593 N N . PRO A 1 78 ? 10.395 4.988 -12.761 1.00 95.06 78 PRO A N 1
ATOM 594 C CA . PRO A 1 78 ? 10.282 3.915 -11.770 1.00 95.06 78 PRO A CA 1
ATOM 595 C C . PRO A 1 78 ? 10.831 4.299 -10.394 1.00 95.06 78 PRO A C 1
ATOM 597 O O . PRO A 1 78 ? 10.231 3.936 -9.390 1.00 95.06 78 PRO A O 1
ATOM 600 N N . GLU A 1 79 ? 11.911 5.078 -10.332 1.00 95.69 79 GLU A N 1
ATOM 601 C CA . GLU A 1 79 ? 12.486 5.558 -9.070 1.00 95.69 79 GLU A CA 1
ATOM 602 C C . GLU A 1 79 ? 11.531 6.525 -8.358 1.00 95.69 79 GLU A C 1
ATOM 604 O O . GLU A 1 79 ? 11.361 6.434 -7.145 1.00 95.69 79 GLU A O 1
ATOM 609 N N . ARG A 1 80 ? 10.831 7.396 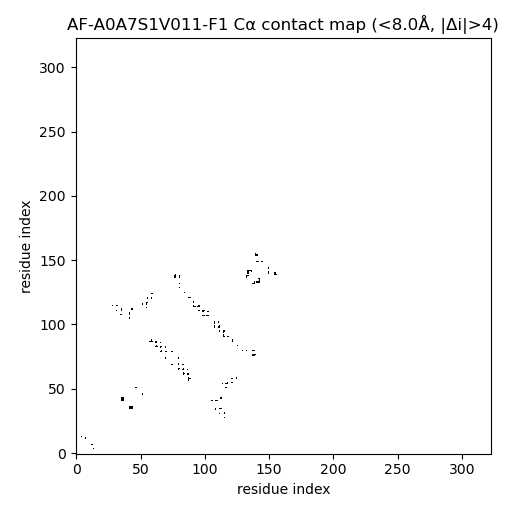-9.106 1.00 97.62 80 ARG A N 1
ATOM 610 C CA . ARG A 1 80 ? 9.801 8.293 -8.543 1.00 97.62 80 ARG A CA 1
ATOM 611 C C . ARG A 1 80 ? 8.682 7.514 -7.866 1.00 97.62 80 ARG A C 1
ATOM 613 O O . ARG A 1 80 ? 8.268 7.874 -6.767 1.00 97.62 80 ARG A O 1
ATOM 620 N N . VAL A 1 81 ? 8.199 6.459 -8.525 1.00 97.19 81 VAL A N 1
ATOM 621 C CA . VAL A 1 81 ? 7.138 5.595 -7.993 1.00 97.19 81 VAL A CA 1
ATOM 622 C C . VAL A 1 81 ? 7.611 4.915 -6.712 1.00 97.19 81 VAL A C 1
ATOM 624 O O . VAL A 1 81 ? 6.895 4.964 -5.716 1.00 97.19 81 VAL A O 1
ATOM 627 N N . THR A 1 82 ? 8.826 4.358 -6.704 1.00 96.31 82 THR A N 1
ATOM 628 C CA . THR A 1 82 ? 9.407 3.716 -5.515 1.00 96.31 82 THR A CA 1
ATOM 629 C C . THR A 1 82 ? 9.518 4.684 -4.340 1.00 96.31 82 THR A C 1
ATOM 631 O O . THR A 1 82 ? 8.966 4.405 -3.280 1.00 96.31 82 THR A O 1
ATOM 634 N N . VAL A 1 83 ? 10.144 5.850 -4.532 1.00 97.31 83 VAL A N 1
ATOM 635 C CA . VAL A 1 83 ? 10.308 6.856 -3.465 1.00 97.31 83 VAL A CA 1
ATOM 636 C C . VAL A 1 83 ? 8.954 7.347 -2.949 1.00 97.31 83 VAL A C 1
ATOM 638 O O . VAL A 1 83 ? 8.779 7.556 -1.749 1.00 97.31 83 VAL A O 1
ATOM 641 N N . SER A 1 84 ? 7.975 7.507 -3.842 1.00 97.44 84 SER A N 1
ATOM 642 C CA . SER A 1 84 ? 6.625 7.918 -3.456 1.00 97.44 84 SER A CA 1
ATOM 643 C C . SER A 1 84 ? 5.942 6.869 -2.583 1.00 97.44 84 SER A C 1
ATOM 645 O O . SER A 1 84 ? 5.383 7.233 -1.552 1.00 97.44 84 SER A O 1
ATOM 647 N N . ILE A 1 85 ? 6.035 5.585 -2.948 1.00 96.31 85 ILE A N 1
ATOM 648 C CA . ILE A 1 85 ? 5.478 4.475 -2.163 1.00 96.31 85 ILE A CA 1
ATOM 649 C C . ILE A 1 85 ? 6.174 4.373 -0.805 1.00 96.31 85 ILE A C 1
ATOM 651 O O . ILE A 1 85 ? 5.490 4.304 0.209 1.00 96.31 85 ILE A O 1
ATOM 655 N N . GLU A 1 86 ? 7.506 4.412 -0.761 1.00 95.75 86 GLU A N 1
ATOM 656 C CA . GLU A 1 86 ? 8.269 4.323 0.492 1.00 95.75 86 GLU A CA 1
ATOM 657 C C . GLU A 1 86 ? 7.958 5.467 1.465 1.00 95.75 86 GLU A C 1
ATOM 659 O O . GLU A 1 86 ? 7.996 5.275 2.677 1.00 95.75 86 GLU A O 1
ATOM 664 N N . CYS A 1 87 ? 7.617 6.656 0.959 1.00 95.94 87 CYS A N 1
ATOM 665 C CA . CYS A 1 87 ? 7.262 7.794 1.802 1.00 95.94 87 CYS A CA 1
ATOM 666 C C . CYS A 1 87 ? 5.902 7.613 2.497 1.00 95.94 87 CYS A C 1
ATOM 668 O O . CYS A 1 87 ? 5.750 7.972 3.668 1.00 95.94 87 CYS A O 1
ATOM 670 N N . CYS A 1 88 ? 4.908 7.064 1.795 1.00 95.50 88 CYS A N 1
ATOM 671 C CA . CYS A 1 88 ? 3.547 6.925 2.317 1.00 95.50 88 CYS A CA 1
ATOM 672 C C . CYS A 1 88 ? 3.211 5.535 2.870 1.00 95.50 88 CYS A C 1
ATOM 674 O O . CYS A 1 88 ? 2.172 5.407 3.507 1.00 95.50 88 CYS A O 1
ATOM 676 N N . TYR A 1 89 ? 4.054 4.525 2.632 1.00 94.88 89 TYR A N 1
ATOM 677 C CA . TYR A 1 89 ? 3.896 3.180 3.179 1.00 94.88 89 TYR A CA 1
ATOM 678 C C . TYR A 1 89 ? 4.524 3.099 4.573 1.00 94.88 89 TYR A C 1
ATOM 680 O O . TYR A 1 89 ? 5.746 3.160 4.722 1.00 94.88 89 TYR A O 1
ATOM 688 N N . GLN A 1 90 ? 3.699 2.966 5.605 1.00 93.81 90 GLN A N 1
ATOM 689 C CA . GLN A 1 90 ? 4.142 2.877 6.994 1.00 93.81 90 GLN A CA 1
ATOM 690 C C . GLN A 1 90 ? 3.912 1.476 7.552 1.00 93.81 90 GLN A C 1
ATOM 692 O O . GLN A 1 90 ? 3.035 0.729 7.129 1.00 93.81 90 GLN A O 1
ATOM 697 N N . ASN A 1 91 ? 4.698 1.093 8.560 1.00 92.62 91 ASN A N 1
ATOM 698 C CA . ASN A 1 91 ? 4.511 -0.205 9.200 1.00 92.62 91 ASN A CA 1
ATOM 699 C C . ASN A 1 91 ? 3.330 -0.174 10.185 1.00 92.62 91 ASN A C 1
ATOM 701 O O . ASN A 1 91 ? 3.503 -0.049 11.400 1.00 92.62 91 ASN A O 1
ATOM 705 N N . VAL A 1 92 ? 2.123 -0.330 9.643 1.00 92.75 92 VAL A N 1
ATOM 706 C CA . VAL A 1 92 ? 0.864 -0.389 10.400 1.00 92.75 92 VAL A CA 1
ATOM 707 C C . VAL A 1 92 ? 0.864 -1.516 11.438 1.00 92.75 92 VAL A C 1
ATOM 709 O O . VAL A 1 92 ? 0.306 -1.361 12.523 1.00 92.75 92 VAL A O 1
ATOM 712 N N . GLY A 1 93 ? 1.544 -2.630 11.150 1.00 89.94 93 GLY A N 1
ATOM 713 C CA . GLY A 1 93 ? 1.647 -3.767 12.066 1.00 89.94 93 GLY A CA 1
ATOM 714 C C . GLY A 1 93 ? 2.371 -3.426 13.372 1.00 89.94 93 GLY A C 1
ATOM 715 O O . GLY A 1 93 ? 1.960 -3.886 14.440 1.00 89.94 93 GLY A O 1
ATOM 716 N N . ILE A 1 94 ? 3.407 -2.580 13.319 1.00 92.62 94 ILE A N 1
ATOM 717 C CA . ILE A 1 94 ? 4.089 -2.094 14.528 1.00 92.62 94 ILE A CA 1
ATOM 718 C C . ILE A 1 94 ? 3.149 -1.203 15.338 1.00 92.62 94 ILE A C 1
ATOM 720 O O . ILE A 1 94 ? 3.031 -1.402 16.543 1.00 92.62 94 ILE A O 1
ATOM 724 N N . ALA A 1 95 ? 2.448 -0.269 14.692 1.00 94.25 95 ALA A N 1
ATOM 725 C CA . ALA A 1 95 ? 1.510 0.618 15.378 1.00 94.25 95 ALA A CA 1
ATOM 726 C C . ALA A 1 95 ? 0.380 -0.164 16.073 1.00 94.25 95 ALA A C 1
ATOM 728 O O . ALA A 1 95 ? 0.089 0.090 17.240 1.00 94.25 95 ALA A O 1
ATOM 729 N N . ALA A 1 96 ? -0.187 -1.171 15.402 1.00 91.31 96 ALA A N 1
ATOM 730 C CA . ALA A 1 96 ? -1.177 -2.074 15.989 1.00 91.31 96 ALA A CA 1
ATOM 731 C C . ALA A 1 96 ? -0.611 -2.866 17.180 1.00 91.31 96 ALA A C 1
ATOM 733 O O . ALA A 1 96 ? -1.255 -2.978 18.218 1.00 91.31 96 ALA A O 1
ATOM 734 N N . SER A 1 97 ? 0.618 -3.379 17.060 1.00 92.25 97 SER A N 1
ATOM 735 C CA . SER A 1 97 ? 1.271 -4.115 18.151 1.00 92.25 97 SER A CA 1
ATOM 736 C C . SER A 1 97 ? 1.510 -3.225 19.371 1.00 92.25 97 SER A C 1
ATOM 738 O O . SER A 1 97 ? 1.265 -3.646 20.496 1.00 92.25 97 SER A O 1
ATOM 740 N N . VAL A 1 98 ? 1.948 -1.982 19.155 1.00 95.19 98 VAL A N 1
ATOM 741 C CA . VAL A 1 98 ? 2.136 -0.997 20.226 1.00 95.19 98 VAL A CA 1
ATOM 742 C C . VAL A 1 98 ? 0.802 -0.685 20.901 1.00 95.19 98 VAL A C 1
ATOM 744 O O . VAL A 1 98 ? 0.729 -0.745 22.126 1.00 95.19 98 VAL A O 1
ATOM 747 N N . ALA A 1 99 ? -0.259 -0.443 20.125 1.00 94.56 99 ALA A N 1
ATOM 748 C CA . ALA A 1 99 ? -1.591 -0.182 20.663 1.00 94.56 99 ALA A CA 1
ATOM 749 C C . ALA A 1 99 ? -2.097 -1.340 21.543 1.00 94.56 99 ALA A C 1
ATOM 751 O O . ALA A 1 99 ? -2.502 -1.098 22.676 1.00 94.56 99 ALA A O 1
ATOM 752 N N . LEU A 1 100 ? -1.957 -2.590 21.080 1.00 92.19 100 LEU A N 1
ATOM 753 C CA . LEU A 1 100 ? -2.310 -3.799 21.843 1.00 92.19 100 LEU A CA 1
ATOM 754 C C . LEU A 1 100 ? -1.563 -3.936 23.173 1.00 92.19 100 LEU A C 1
ATOM 756 O O . LEU A 1 100 ? -2.082 -4.545 24.100 1.00 92.19 100 LEU A O 1
ATOM 760 N N . THR A 1 101 ? -0.333 -3.428 23.260 1.00 95.56 101 THR A N 1
ATOM 761 C CA . THR A 1 101 ? 0.483 -3.540 24.480 1.00 95.56 101 THR A CA 1
ATOM 762 C C . THR A 1 101 ? 0.335 -2.368 25.442 1.00 95.56 101 THR A C 1
ATOM 764 O O . THR A 1 101 ? 0.710 -2.500 26.604 1.00 95.56 101 THR A O 1
ATOM 767 N N . MET A 1 102 ? -0.128 -1.213 24.959 1.00 97.06 102 MET A N 1
ATOM 768 C CA . MET A 1 102 ? -0.143 0.034 25.729 1.00 97.06 102 MET A CA 1
ATOM 769 C C . MET A 1 102 ? -1.526 0.426 26.241 1.00 97.06 102 MET A C 1
ATOM 771 O O . MET A 1 102 ? -1.596 1.211 27.182 1.00 97.06 102 MET A O 1
ATOM 775 N N . PHE A 1 103 ? -2.594 -0.092 25.636 1.00 95.81 103 PHE A N 1
ATOM 776 C CA . PHE A 1 103 ? -3.968 0.266 25.969 1.00 95.81 103 PHE A CA 1
ATOM 777 C C . PHE A 1 103 ? -4.787 -0.981 26.305 1.00 95.81 103 PHE A C 1
ATOM 779 O O . PHE A 1 103 ? -4.534 -2.067 25.786 1.00 95.81 103 PHE A O 1
ATOM 786 N N . GLU A 1 104 ? -5.800 -0.809 27.149 1.00 94.44 104 GLU A N 1
ATOM 787 C CA . GLU A 1 104 ? -6.745 -1.853 27.554 1.00 94.44 104 GLU A CA 1
ATOM 788 C C . GLU A 1 104 ? -8.184 -1.306 27.473 1.00 94.44 104 GLU A C 1
ATOM 790 O O . GLU A 1 104 ? -8.393 -0.092 27.470 1.00 94.44 104 GLU A O 1
ATOM 795 N N . GLY A 1 105 ? -9.183 -2.191 27.383 1.00 90.56 105 GLY A N 1
ATOM 796 C CA . GLY A 1 105 ? -10.604 -1.808 27.355 1.00 90.56 105 GLY A CA 1
ATOM 797 C C . GLY A 1 105 ? -10.977 -0.871 26.197 1.00 90.56 105 GLY A C 1
ATOM 798 O O . GLY A 1 105 ? -10.520 -1.054 25.068 1.00 90.56 105 GLY A O 1
ATOM 799 N N . ASP A 1 106 ? -11.786 0.151 26.483 1.00 89.44 106 ASP A N 1
ATOM 800 C CA . ASP A 1 106 ? -12.288 1.103 25.479 1.00 89.44 106 ASP A CA 1
ATOM 801 C C . ASP A 1 106 ? -11.164 1.911 24.810 1.00 89.44 106 ASP A C 1
ATOM 803 O O . ASP A 1 106 ? -11.224 2.219 23.616 1.00 89.44 106 ASP A O 1
ATOM 807 N N . GLU A 1 107 ? -10.096 2.224 25.553 1.00 91.75 107 GLU A N 1
ATOM 808 C CA . GLU A 1 107 ? -8.926 2.925 25.014 1.00 91.75 107 GLU A CA 1
ATOM 809 C C . GLU A 1 107 ? -8.198 2.076 23.971 1.00 91.75 107 GLU A C 1
ATOM 811 O O . GLU A 1 107 ? -7.686 2.610 22.985 1.00 91.75 107 GLU A O 1
ATOM 816 N N . LEU A 1 108 ? -8.191 0.749 24.139 1.00 91.44 108 LEU A N 1
ATOM 817 C CA . LEU A 1 108 ? -7.609 -0.159 23.159 1.00 91.44 108 LEU A CA 1
ATOM 818 C C . LEU A 1 108 ? -8.396 -0.134 21.851 1.00 91.44 108 LEU A C 1
ATOM 820 O O . LEU A 1 108 ? -7.789 -0.033 20.784 1.00 91.44 108 LEU A O 1
ATOM 824 N N . ALA A 1 109 ? -9.728 -0.188 21.913 1.00 89.12 109 ALA A N 1
ATOM 825 C CA . ALA A 1 109 ? -10.574 -0.105 20.724 1.00 89.12 109 ALA A CA 1
ATOM 826 C C . ALA A 1 109 ? -10.356 1.224 19.976 1.00 89.12 109 ALA A C 1
ATOM 828 O O . ALA A 1 109 ? -10.223 1.242 18.749 1.00 89.12 109 ALA A O 1
ATOM 829 N N . GLN A 1 110 ? -10.227 2.329 20.718 1.00 90.56 110 GLN A N 1
ATOM 830 C CA . GLN A 1 110 ? -9.903 3.651 20.173 1.00 90.56 110 GLN A CA 1
ATOM 831 C C . GLN A 1 110 ? -8.522 3.691 19.514 1.00 90.56 110 GLN A C 1
ATOM 833 O O . GLN A 1 110 ? -8.392 4.107 18.359 1.00 90.56 110 GLN A O 1
ATOM 838 N N . ALA A 1 111 ? -7.493 3.228 20.223 1.00 93.62 111 ALA A N 1
ATOM 839 C CA . ALA A 1 111 ? -6.117 3.237 19.749 1.00 93.62 111 ALA A CA 1
ATOM 840 C C . ALA A 1 111 ? -5.919 2.320 18.537 1.00 93.62 111 ALA A C 1
ATOM 842 O O . ALA A 1 111 ? -5.220 2.698 17.600 1.00 93.62 111 ALA A O 1
ATOM 843 N N . MET A 1 112 ? -6.567 1.151 18.516 1.00 92.50 112 MET A N 1
ATOM 844 C CA . MET A 1 112 ? -6.538 0.203 17.395 1.00 92.50 112 MET A CA 1
ATOM 845 C C . MET A 1 112 ? -7.260 0.723 16.152 1.00 92.50 112 MET A C 1
ATOM 847 O O . MET A 1 112 ? -6.910 0.332 15.035 1.00 92.50 112 MET A O 1
ATOM 851 N N . GLY A 1 113 ? -8.215 1.641 16.321 1.00 92.62 113 GLY A N 1
ATOM 852 C CA . GLY A 1 113 ? -8.918 2.259 15.204 1.00 92.62 113 GLY A CA 1
ATOM 853 C C . GLY A 1 113 ? -7.997 3.055 14.276 1.00 92.62 113 GLY A C 1
ATOM 854 O O . GLY A 1 113 ? -8.195 3.039 13.062 1.00 92.62 113 GLY A O 1
ATOM 855 N N . VAL A 1 114 ? -6.953 3.696 14.817 1.00 95.12 114 VAL A N 1
ATOM 856 C CA . VAL A 1 114 ? -5.980 4.487 14.042 1.00 95.12 114 VAL A CA 1
ATOM 857 C C . VAL A 1 114 ? -5.188 3.631 13.042 1.00 95.12 114 VAL A C 1
ATOM 859 O O . VAL A 1 114 ? -5.306 3.894 11.845 1.00 95.12 114 VAL A O 1
ATOM 862 N N . PRO A 1 115 ? -4.395 2.617 13.456 1.00 94.25 115 PRO A N 1
ATOM 863 C CA . PRO A 1 115 ? -3.640 1.790 12.522 1.00 94.25 115 PRO A CA 1
ATOM 864 C C . PRO A 1 115 ? -4.562 1.012 11.581 1.00 94.25 115 PRO A C 1
ATOM 866 O O . PRO A 1 115 ? -4.248 0.898 10.401 1.00 94.25 115 PRO A O 1
ATOM 869 N N . PHE A 1 116 ? -5.720 0.535 12.048 1.00 92.25 116 PHE A N 1
ATOM 870 C CA . PHE A 1 116 ? -6.676 -0.146 11.175 1.00 92.25 116 PHE A CA 1
ATOM 871 C C . PHE A 1 116 ? -7.168 0.762 10.041 1.00 92.25 116 PHE A C 1
ATOM 873 O O . PHE A 1 116 ? -7.059 0.403 8.866 1.00 92.25 116 PHE A O 1
ATOM 880 N N . TYR A 1 117 ? -7.665 1.955 10.380 1.00 95.12 117 TYR A N 1
ATOM 881 C CA . TYR A 1 117 ? -8.165 2.897 9.384 1.00 95.12 117 TYR A CA 1
ATOM 882 C C . TYR A 1 117 ? -7.041 3.408 8.473 1.00 95.12 117 TYR A C 1
ATOM 884 O O . TYR A 1 117 ? -7.219 3.461 7.257 1.00 95.12 117 TYR A O 1
ATOM 892 N N . TYR A 1 118 ? -5.863 3.706 9.032 1.00 95.88 118 TYR A N 1
ATOM 893 C CA . TYR A 1 118 ? -4.688 4.089 8.251 1.00 95.88 118 TYR A CA 1
ATOM 894 C C . TYR A 1 118 ? -4.305 3.006 7.239 1.00 95.88 118 TYR A C 1
ATOM 896 O O . TYR A 1 118 ? -4.137 3.312 6.064 1.00 95.88 118 TYR A O 1
ATOM 904 N N . GLY A 1 119 ? -4.225 1.740 7.661 1.00 94.00 119 GLY A N 1
ATOM 905 C CA . GLY A 1 119 ? -3.891 0.623 6.777 1.00 94.00 119 GLY A CA 1
ATOM 906 C C . GLY A 1 119 ? -4.908 0.422 5.653 1.00 94.00 119 GLY A C 1
ATOM 907 O O . GLY A 1 119 ? -4.524 0.135 4.521 1.00 94.00 119 GLY A O 1
ATOM 908 N N . LEU A 1 120 ? -6.200 0.633 5.926 1.00 93.56 120 LEU A N 1
ATOM 909 C CA . LEU A 1 120 ? -7.239 0.590 4.895 1.00 93.56 120 LEU A CA 1
ATOM 910 C C . LEU A 1 120 ? -7.064 1.719 3.869 1.00 93.56 120 LEU A C 1
ATOM 912 O O . LEU A 1 120 ? -7.105 1.478 2.662 1.00 93.56 120 LEU A O 1
ATOM 916 N N . VAL A 1 121 ? -6.855 2.946 4.348 1.00 96.12 121 VAL A N 1
ATOM 917 C CA . VAL A 1 121 ? -6.641 4.129 3.506 1.00 96.12 121 VAL A CA 1
ATOM 918 C C . VAL A 1 121 ? -5.372 3.982 2.664 1.00 96.12 121 VAL A C 1
ATOM 920 O O . VAL A 1 121 ? -5.415 4.210 1.455 1.00 96.12 121 VAL A O 1
ATOM 923 N N . GLU A 1 122 ? -4.273 3.541 3.273 1.00 95.50 122 GLU A N 1
ATOM 924 C CA . GLU A 1 122 ? -3.007 3.245 2.606 1.00 95.50 122 GLU A CA 1
ATOM 925 C C . GLU A 1 122 ? -3.203 2.217 1.486 1.00 95.50 122 GLU A C 1
ATOM 927 O O . GLU A 1 122 ? -2.826 2.482 0.345 1.00 95.50 122 GLU A O 1
ATOM 932 N N . ALA A 1 123 ? -3.866 1.088 1.764 1.00 93.94 123 ALA A N 1
ATOM 933 C CA . ALA A 1 123 ? -4.116 0.043 0.773 1.00 93.94 123 ALA A CA 1
ATOM 934 C C . ALA A 1 123 ? -4.933 0.548 -0.429 1.00 93.94 123 ALA A C 1
ATOM 936 O O . ALA A 1 123 ? -4.616 0.225 -1.578 1.00 93.94 123 ALA A O 1
ATOM 937 N N . VAL A 1 124 ? -5.965 1.363 -0.188 1.00 95.88 124 VAL A N 1
ATOM 938 C CA . VAL A 1 124 ? -6.806 1.935 -1.251 1.00 95.88 124 VAL A CA 1
ATOM 939 C C . VAL A 1 124 ? -6.029 2.961 -2.077 1.00 95.88 124 VAL A C 1
ATOM 941 O O . VAL A 1 124 ? -6.008 2.870 -3.306 1.00 95.88 124 VAL A O 1
ATOM 944 N N . ILE A 1 125 ? -5.367 3.921 -1.426 1.00 96.81 125 ILE A N 1
ATOM 945 C CA . ILE A 1 125 ? -4.634 5.000 -2.103 1.00 96.81 125 ILE A CA 1
ATOM 946 C C . ILE A 1 125 ? -3.451 4.439 -2.888 1.00 96.81 125 ILE A C 1
ATOM 948 O O . ILE A 1 125 ? -3.314 4.746 -4.074 1.00 96.81 125 ILE A O 1
ATOM 952 N N . LEU A 1 126 ? -2.620 3.598 -2.266 1.00 96.12 126 LEU A N 1
ATOM 953 C CA . LEU A 1 126 ? -1.490 2.964 -2.942 1.00 96.12 126 LEU A CA 1
ATOM 954 C C . LEU A 1 126 ? -1.962 2.044 -4.059 1.00 96.12 126 LEU A C 1
ATOM 956 O O . LEU A 1 126 ? -1.367 2.042 -5.132 1.00 96.12 126 LEU A O 1
ATOM 960 N N . GLY A 1 127 ? -3.058 1.310 -3.854 1.00 95.62 127 GLY A N 1
ATOM 961 C CA . GLY A 1 127 ? -3.674 0.502 -4.899 1.00 95.62 127 GLY A CA 1
ATOM 962 C C . GLY A 1 127 ? -4.009 1.339 -6.133 1.00 95.62 127 GLY A C 1
ATOM 963 O O . GLY A 1 127 ? -3.596 0.998 -7.242 1.00 95.62 127 GLY A O 1
ATOM 964 N N . ILE A 1 128 ? -4.702 2.465 -5.958 1.00 97.06 128 ILE A N 1
ATOM 965 C CA . ILE A 1 128 ? -5.052 3.378 -7.057 1.00 97.06 128 ILE A CA 1
ATOM 966 C C . ILE A 1 128 ? -3.790 3.976 -7.693 1.00 97.06 128 ILE A C 1
ATOM 968 O O . ILE A 1 128 ? -3.643 3.933 -8.916 1.00 97.06 128 ILE A O 1
ATOM 972 N N . TYR A 1 129 ? -2.858 4.483 -6.886 1.00 97.69 129 TYR A N 1
ATOM 973 C CA . TYR A 1 129 ? -1.616 5.091 -7.363 1.00 97.69 129 TYR A CA 1
ATOM 974 C C . TYR A 1 129 ? -0.774 4.114 -8.192 1.00 97.69 129 TYR A C 1
ATOM 976 O O . TYR A 1 129 ? -0.390 4.436 -9.316 1.00 97.69 129 TYR A O 1
ATOM 984 N N . CYS A 1 130 ? -0.555 2.893 -7.698 1.00 96.44 130 CYS A N 1
ATOM 985 C CA . CYS A 1 130 ? 0.183 1.848 -8.405 1.00 96.44 130 CYS A CA 1
ATOM 986 C C . CYS A 1 130 ? -0.487 1.466 -9.730 1.00 96.44 130 CYS A C 1
ATOM 988 O O . CYS A 1 130 ? 0.204 1.262 -10.728 1.00 96.44 130 CYS A O 1
ATOM 990 N N . ASN A 1 131 ? -1.823 1.414 -9.775 1.00 96.06 131 ASN A N 1
ATOM 991 C CA . ASN A 1 131 ? -2.561 1.158 -11.013 1.00 96.06 131 ASN A CA 1
ATOM 992 C C . ASN A 1 131 ? -2.359 2.274 -12.047 1.00 96.06 131 ASN A C 1
ATOM 994 O O . ASN A 1 131 ? -2.110 1.985 -13.220 1.00 96.06 131 ASN A O 1
ATOM 998 N N . ILE A 1 132 ? -2.424 3.538 -11.619 1.00 97.00 132 ILE A N 1
ATOM 999 C CA . ILE A 1 132 ? -2.190 4.699 -12.488 1.00 97.00 132 ILE A CA 1
ATOM 1000 C C . ILE A 1 132 ? -0.741 4.704 -12.987 1.00 97.00 132 ILE A C 1
ATOM 1002 O O . ILE A 1 132 ? -0.509 4.798 -14.191 1.00 97.00 132 ILE A O 1
ATOM 1006 N N . ALA A 1 133 ? 0.231 4.543 -12.088 1.00 96.88 133 ALA A N 1
ATOM 1007 C CA . ALA A 1 133 ? 1.652 4.512 -12.422 1.00 96.88 133 ALA A CA 1
ATOM 1008 C C . ALA A 1 133 ? 1.986 3.375 -13.402 1.00 96.88 133 ALA A C 1
ATOM 1010 O O . ALA A 1 133 ? 2.712 3.577 -14.377 1.00 96.88 133 ALA A O 1
ATOM 1011 N N . TRP A 1 134 ? 1.412 2.187 -13.195 1.00 96.12 134 TRP A N 1
ATOM 1012 C CA . TRP A 1 134 ? 1.565 1.060 -14.112 1.00 96.12 134 TRP A CA 1
ATOM 1013 C C . TRP A 1 134 ? 0.976 1.364 -15.494 1.00 96.12 134 TRP A C 1
ATOM 1015 O O . TRP A 1 134 ? 1.652 1.176 -16.506 1.00 96.12 134 TRP A O 1
ATOM 1025 N N . LYS A 1 135 ? -0.245 1.907 -15.564 1.00 96.44 135 LYS A N 1
ATOM 1026 C CA . LYS A 1 135 ? -0.869 2.279 -16.845 1.00 96.44 135 LYS A CA 1
ATOM 1027 C C . LYS A 1 135 ? -0.148 3.418 -17.564 1.00 96.44 135 LYS A C 1
ATOM 1029 O O . LYS A 1 135 ? -0.153 3.445 -18.790 1.00 96.44 135 LYS A O 1
ATOM 1034 N N . ALA A 1 136 ? 0.530 4.295 -16.833 1.00 96.31 136 ALA A N 1
ATOM 1035 C CA . ALA A 1 136 ? 1.358 5.358 -17.392 1.00 96.31 136 ALA A CA 1
ATOM 1036 C C . ALA A 1 136 ? 2.745 4.883 -17.881 1.00 96.31 136 ALA A C 1
ATOM 1038 O O . ALA A 1 136 ? 3.541 5.708 -18.335 1.00 96.31 136 ALA A O 1
ATOM 1039 N N . ASN A 1 137 ? 3.053 3.579 -17.800 1.00 96.06 137 ASN A N 1
ATOM 1040 C CA . ASN A 1 137 ? 4.387 3.012 -18.045 1.00 96.06 137 ASN A CA 1
ATOM 1041 C C . ASN A 1 137 ? 5.468 3.670 -17.165 1.00 96.06 137 ASN A C 1
ATOM 1043 O O . ASN A 1 137 ? 6.581 3.941 -17.617 1.00 96.06 137 ASN A O 1
ATOM 1047 N N . TRP A 1 138 ? 5.126 4.006 -15.917 1.00 96.38 138 TRP A N 1
ATOM 1048 C CA . TRP A 1 138 ? 6.100 4.498 -14.938 1.00 96.38 138 TRP A CA 1
ATOM 1049 C C . TRP A 1 138 ? 6.769 3.356 -14.180 1.00 96.38 138 TRP A C 1
ATOM 1051 O O . TRP A 1 138 ? 7.789 3.575 -13.541 1.00 96.38 138 TRP A O 1
ATOM 1061 N N . THR A 1 139 ? 6.234 2.139 -14.267 1.00 94.94 139 THR A N 1
ATOM 1062 C CA . THR A 1 139 ? 6.818 0.939 -13.661 1.00 94.94 139 THR A CA 1
ATOM 1063 C C . THR A 1 139 ? 7.560 0.101 -14.705 1.00 94.94 139 THR A C 1
ATOM 1065 O O . THR A 1 139 ? 7.404 0.296 -15.909 1.00 94.94 139 THR A O 1
ATOM 1068 N N . LYS A 1 140 ? 8.369 -0.865 -14.250 1.00 91.19 140 LYS A N 1
ATOM 1069 C CA . LYS A 1 140 ? 9.066 -1.821 -15.133 1.00 91.19 140 LYS A CA 1
ATOM 1070 C C . LYS A 1 140 ? 8.121 -2.845 -15.787 1.00 91.19 140 LYS A C 1
ATOM 1072 O O . LYS A 1 140 ? 8.547 -3.575 -16.677 1.00 91.19 140 LYS A O 1
ATOM 1077 N N . ALA A 1 141 ? 6.870 -2.938 -15.333 1.00 92.81 141 ALA A N 1
ATOM 1078 C CA . ALA A 1 141 ? 5.897 -3.887 -15.859 1.00 92.81 141 ALA A CA 1
ATOM 1079 C C . ALA A 1 141 ? 5.189 -3.300 -17.096 1.00 92.81 141 ALA A C 1
ATOM 1081 O O . ALA A 1 141 ? 4.705 -2.169 -17.035 1.00 92.81 141 ALA A O 1
ATOM 1082 N N . PRO A 1 142 ? 5.063 -4.053 -18.202 1.00 93.50 142 PRO A N 1
ATOM 1083 C CA . PRO A 1 142 ? 4.396 -3.558 -19.402 1.00 93.50 142 PRO A CA 1
ATOM 1084 C C . PRO A 1 142 ? 2.898 -3.314 -19.141 1.00 93.50 142 PRO A C 1
ATOM 1086 O O . PRO A 1 142 ? 2.258 -4.063 -18.408 1.00 93.50 142 PRO A O 1
ATOM 1089 N N . SER A 1 143 ? 2.313 -2.265 -19.724 1.00 96.00 143 SER A N 1
ATOM 1090 C CA . SER A 1 143 ? 0.924 -1.830 -19.451 1.00 96.00 143 SER A CA 1
ATOM 1091 C C . SER A 1 143 ? -0.172 -2.659 -20.146 1.00 96.00 143 SER A C 1
ATOM 1093 O O . SER A 1 143 ? -1.360 -2.522 -19.819 1.00 96.00 143 SER A O 1
ATOM 1095 N N . ASN A 1 144 ? 0.218 -3.532 -21.083 1.00 94.62 144 ASN A N 1
ATOM 1096 C CA . ASN A 1 144 ? -0.661 -4.362 -21.917 1.00 94.62 144 ASN A CA 1
ATOM 1097 C C . ASN A 1 144 ? -0.976 -5.754 -21.332 1.00 94.62 144 ASN A C 1
ATOM 1099 O O . ASN A 1 144 ? -1.678 -6.539 -21.964 1.00 94.62 144 ASN A O 1
ATOM 1103 N N . ILE A 1 145 ? -0.462 -6.084 -20.147 1.00 95.19 145 ILE A N 1
ATOM 1104 C CA . ILE A 1 145 ? -0.729 -7.363 -19.470 1.00 95.19 145 ILE A CA 1
ATOM 1105 C C . ILE A 1 145 ? -1.922 -7.258 -18.512 1.00 95.19 145 ILE A C 1
ATOM 1107 O O . ILE A 1 145 ? -2.343 -6.174 -18.111 1.00 95.19 145 ILE A O 1
ATOM 1111 N N . ASN A 1 146 ? -2.444 -8.407 -18.086 1.00 95.44 146 ASN A N 1
ATOM 1112 C CA . ASN A 1 146 ? -3.476 -8.471 -17.052 1.00 95.44 146 ASN A CA 1
ATOM 1113 C C . ASN A 1 146 ? -2.918 -8.060 -15.680 1.00 95.44 146 ASN A C 1
ATOM 1115 O O . ASN A 1 146 ? -1.809 -8.461 -15.323 1.00 95.44 146 ASN A O 1
ATOM 1119 N N . ILE A 1 147 ? -3.719 -7.357 -14.872 1.00 91.38 147 ILE A N 1
ATOM 1120 C CA . ILE A 1 147 ? -3.322 -6.864 -13.539 1.00 91.38 147 ILE A CA 1
ATOM 1121 C C . ILE A 1 147 ? -2.826 -7.982 -12.609 1.00 91.38 147 ILE A C 1
ATOM 1123 O O . ILE A 1 147 ? -1.791 -7.845 -11.969 1.00 91.38 147 ILE A O 1
ATOM 1127 N N . PHE A 1 148 ? -3.488 -9.142 -12.605 1.00 92.12 148 PHE A N 1
ATOM 1128 C CA . PHE A 1 148 ? -3.061 -10.294 -11.804 1.00 92.12 148 PHE A CA 1
ATOM 1129 C C . PHE A 1 148 ? -1.695 -10.832 -12.229 1.00 92.12 148 PHE A C 1
ATOM 1131 O O . PHE A 1 148 ? -0.909 -11.267 -11.391 1.00 92.12 148 PHE A O 1
ATOM 1138 N N . LYS A 1 149 ? -1.389 -10.774 -13.531 1.00 91.62 149 LYS A N 1
ATOM 1139 C CA . LYS A 1 149 ? -0.075 -11.158 -14.048 1.00 91.62 149 LYS A CA 1
ATOM 1140 C C . LYS A 1 149 ? 0.980 -10.123 -13.664 1.00 91.62 149 LYS A C 1
ATOM 1142 O O . LYS A 1 149 ? 2.083 -10.519 -13.306 1.00 91.62 149 LYS A O 1
ATOM 1147 N N . ALA A 1 150 ? 0.624 -8.837 -13.694 1.00 90.88 150 ALA A N 1
ATOM 1148 C CA . ALA A 1 150 ? 1.489 -7.749 -13.251 1.00 90.88 150 ALA A CA 1
ATOM 1149 C C . ALA A 1 150 ? 1.868 -7.891 -11.766 1.00 90.88 150 ALA A C 1
ATOM 1151 O O . ALA A 1 150 ? 3.040 -7.794 -11.431 1.00 90.88 150 ALA A O 1
ATOM 1152 N N . ILE A 1 151 ? 0.894 -8.196 -10.899 1.00 88.44 151 ILE A N 1
ATOM 1153 C CA . ILE A 1 151 ? 1.104 -8.387 -9.453 1.00 88.44 151 ILE A CA 1
ATOM 1154 C C . ILE A 1 151 ? 1.840 -9.704 -9.156 1.00 88.44 151 ILE A C 1
ATOM 1156 O O . ILE A 1 151 ? 2.669 -9.766 -8.255 1.00 88.44 151 ILE A O 1
ATOM 1160 N N . GLY A 1 152 ? 1.538 -10.772 -9.900 1.00 86.69 152 GLY A N 1
ATOM 1161 C CA . GLY A 1 152 ? 2.083 -12.109 -9.646 1.00 86.69 152 GLY A CA 1
ATOM 1162 C C . GLY A 1 152 ? 3.483 -12.368 -10.211 1.00 86.69 152 GLY A C 1
ATOM 1163 O O . GLY A 1 152 ? 4.078 -13.391 -9.880 1.00 86.69 152 GLY A O 1
ATOM 1164 N N . THR A 1 153 ? 4.008 -11.486 -11.067 1.00 86.00 153 THR A N 1
ATOM 1165 C CA . THR A 1 153 ? 5.294 -11.690 -11.753 1.00 86.00 153 THR A CA 1
ATOM 1166 C C . THR A 1 153 ? 6.330 -10.685 -11.262 1.00 86.00 153 THR A C 1
ATOM 1168 O O . THR A 1 153 ? 6.138 -9.480 -11.396 1.00 86.00 153 THR A O 1
ATOM 1171 N N . SER A 1 154 ? 7.468 -11.171 -10.756 1.00 85.12 154 SER A N 1
ATOM 1172 C CA . SER A 1 154 ? 8.608 -10.310 -10.420 1.00 85.12 154 SER A CA 1
ATOM 1173 C C . SER A 1 154 ? 9.411 -9.982 -11.680 1.00 85.12 154 SER A C 1
ATOM 1175 O O . SER A 1 154 ? 10.257 -10.760 -12.120 1.00 85.12 154 SER A O 1
ATOM 1177 N N . TYR A 1 155 ? 9.120 -8.833 -12.292 1.00 85.62 155 TYR A N 1
ATOM 1178 C CA . TYR A 1 155 ? 9.769 -8.408 -13.535 1.00 85.62 155 TYR A CA 1
ATOM 1179 C C . TYR A 1 155 ? 11.270 -8.140 -13.381 1.00 85.62 155 TYR A C 1
ATOM 1181 O O . TYR A 1 155 ? 11.994 -8.250 -14.366 1.00 85.62 155 TYR A O 1
ATOM 1189 N N . GLU A 1 156 ? 11.765 -7.839 -12.178 1.00 82.38 156 GLU A N 1
ATOM 1190 C CA . GLU A 1 156 ? 13.203 -7.629 -11.964 1.00 82.38 156 GLU A CA 1
ATOM 1191 C C . GLU A 1 156 ? 14.009 -8.916 -12.139 1.00 82.38 156 GLU A C 1
ATOM 1193 O O . GLU A 1 156 ? 15.000 -8.916 -12.864 1.00 82.38 156 GLU A O 1
ATOM 1198 N N . VAL A 1 157 ? 13.534 -10.023 -11.558 1.00 80.31 157 VAL A N 1
ATOM 1199 C CA . VAL A 1 157 ? 14.208 -11.329 -11.636 1.00 80.31 157 VAL A CA 1
ATOM 1200 C C . VAL A 1 157 ? 14.196 -11.852 -13.069 1.00 80.31 157 VAL A C 1
ATOM 1202 O O . VAL A 1 157 ? 15.238 -12.202 -13.608 1.00 80.31 157 VAL A O 1
ATOM 1205 N N . VAL A 1 158 ? 13.037 -11.794 -13.733 1.00 80.56 158 VAL A N 1
ATOM 1206 C CA . VAL A 1 158 ? 12.897 -12.255 -15.125 1.00 80.56 158 VAL A CA 1
ATOM 1207 C C . VAL A 1 158 ? 13.774 -11.443 -16.081 1.00 80.56 158 VAL A C 1
ATOM 1209 O O . VAL A 1 158 ? 14.275 -11.975 -17.071 1.00 80.56 158 VAL A O 1
ATOM 1212 N N . THR A 1 159 ? 13.952 -10.147 -15.814 1.00 80.81 159 THR A N 1
ATOM 1213 C CA . THR A 1 159 ? 14.808 -9.293 -16.648 1.00 80.81 159 THR A CA 1
ATOM 1214 C C . THR A 1 159 ? 16.285 -9.618 -16.432 1.00 80.81 159 THR A C 1
ATOM 1216 O O . THR A 1 159 ? 17.031 -9.682 -17.406 1.00 80.81 159 THR A O 1
ATOM 1219 N N . ALA A 1 160 ? 16.698 -9.864 -15.185 1.00 82.00 160 ALA A N 1
ATOM 1220 C CA . ALA A 1 160 ? 18.066 -10.261 -14.865 1.00 82.00 160 ALA A CA 1
ATOM 1221 C C . ALA A 1 160 ? 18.430 -11.616 -15.499 1.00 82.00 160 ALA A C 1
ATOM 1223 O O . ALA A 1 160 ? 19.433 -11.707 -16.200 1.00 82.00 160 ALA A O 1
ATOM 1224 N N . GLU A 1 161 ? 17.568 -12.627 -15.358 1.00 83.44 161 GLU A N 1
ATOM 1225 C CA . GLU A 1 161 ? 17.790 -13.971 -15.914 1.00 83.44 161 GLU A CA 1
ATOM 1226 C C . GLU A 1 161 ? 17.937 -13.953 -17.446 1.00 83.44 161 GLU A C 1
ATOM 1228 O O . GLU A 1 161 ? 18.856 -14.557 -17.997 1.00 83.44 161 GLU A O 1
ATOM 1233 N N . LYS A 1 162 ? 17.086 -13.195 -18.152 1.00 84.38 162 LYS A N 1
ATOM 1234 C CA . LYS A 1 162 ? 17.179 -13.054 -19.618 1.00 84.38 162 LYS A CA 1
ATOM 1235 C C . LYS A 1 162 ? 18.443 -12.332 -20.074 1.00 84.38 162 LYS A C 1
ATOM 1237 O O . LYS A 1 162 ? 18.976 -12.633 -21.140 1.00 84.38 162 LYS A O 1
ATOM 1242 N N . ALA A 1 163 ? 18.911 -11.351 -19.303 1.00 83.69 163 ALA A N 1
ATOM 1243 C CA . ALA A 1 163 ? 20.144 -10.641 -19.622 1.00 83.69 163 ALA A CA 1
ATOM 1244 C C . ALA A 1 163 ? 21.371 -11.562 -19.503 1.00 83.69 163 ALA A C 1
ATOM 1246 O O . ALA A 1 163 ? 22.291 -11.455 -20.315 1.00 83.69 163 ALA A O 1
ATOM 1247 N N . GLU A 1 164 ? 21.367 -12.480 -18.534 1.00 85.50 164 GLU A N 1
ATOM 1248 C CA . GLU A 1 164 ? 22.415 -13.490 -18.356 1.00 85.50 164 GLU A CA 1
ATOM 1249 C C . GLU A 1 164 ? 22.397 -14.552 -19.466 1.00 85.50 164 GLU A C 1
ATOM 1251 O O . GLU A 1 164 ? 23.452 -14.874 -20.014 1.00 85.50 164 GLU A O 1
ATOM 1256 N N . GLU A 1 165 ? 21.215 -15.033 -19.865 1.00 85.12 165 GLU A N 1
ATOM 1257 C CA . GLU A 1 165 ? 21.055 -15.986 -20.977 1.00 85.12 165 GLU A CA 1
ATOM 1258 C C . GLU A 1 165 ? 21.601 -15.404 -22.295 1.00 85.12 165 GLU A C 1
ATOM 1260 O O . GLU A 1 165 ? 22.464 -16.001 -22.942 1.00 85.12 165 GLU A O 1
ATOM 1265 N N . ASN A 1 166 ? 21.226 -14.161 -22.616 1.00 84.81 166 ASN A N 1
ATOM 1266 C CA . ASN A 1 166 ? 21.722 -13.451 -23.799 1.00 84.81 166 ASN A CA 1
ATOM 1267 C C . ASN A 1 166 ? 23.243 -13.196 -23.767 1.00 84.81 166 ASN A C 1
ATOM 1269 O O . ASN A 1 166 ? 23.877 -13.068 -24.820 1.00 84.81 166 ASN A O 1
ATOM 1273 N N . ALA A 1 167 ? 23.845 -13.074 -22.580 1.00 85.12 167 ALA A N 1
ATOM 1274 C CA . ALA A 1 167 ? 25.292 -12.923 -22.437 1.00 85.12 167 ALA A CA 1
ATOM 1275 C C . ALA A 1 167 ? 26.033 -14.254 -22.654 1.00 85.12 167 ALA A C 1
ATOM 1277 O O . ALA A 1 167 ? 27.127 -14.256 -23.223 1.00 85.12 167 ALA A O 1
ATOM 1278 N N . HIS A 1 168 ? 25.436 -15.378 -22.251 1.00 80.81 168 HIS A N 1
ATOM 1279 C CA . HIS A 1 168 ? 26.014 -16.711 -22.418 1.00 80.81 168 HIS A CA 1
ATOM 1280 C C . HIS A 1 168 ? 26.028 -17.166 -23.890 1.00 80.81 168 HIS A C 1
ATOM 1282 O O . HIS A 1 168 ? 27.033 -17.710 -24.362 1.00 80.81 168 HIS A O 1
ATOM 1288 N N . ASP A 1 169 ? 24.970 -16.866 -24.649 1.00 82.75 169 ASP A N 1
ATOM 1289 C CA . ASP A 1 169 ? 24.862 -17.233 -26.071 1.00 82.75 169 ASP A CA 1
ATOM 1290 C C . ASP A 1 169 ? 25.894 -16.519 -26.962 1.00 82.75 169 ASP A C 1
ATOM 1292 O O . ASP A 1 169 ? 26.402 -17.082 -27.940 1.00 82.75 169 ASP A O 1
ATOM 1296 N N . LYS A 1 170 ? 26.293 -15.293 -26.595 1.00 78.69 170 LYS A N 1
ATOM 1297 C CA . LYS A 1 170 ? 27.342 -14.554 -27.318 1.00 78.69 170 LYS A CA 1
ATOM 1298 C C . LYS A 1 170 ? 28.720 -15.198 -27.181 1.00 78.69 170 LYS A C 1
ATOM 1300 O O . LYS A 1 170 ? 29.516 -15.116 -28.112 1.00 78.69 170 LYS A O 1
ATOM 1305 N N . HIS A 1 171 ? 29.009 -15.856 -26.059 1.00 73.81 171 HIS A N 1
ATOM 1306 C CA . HIS A 1 171 ? 30.334 -16.428 -25.814 1.00 73.81 171 HIS A CA 1
ATOM 1307 C C . HIS A 1 171 ? 30.523 -17.807 -26.463 1.00 73.81 171 HIS A C 1
ATOM 1309 O O . HIS A 1 171 ? 31.651 -18.210 -26.734 1.00 73.81 171 HIS A O 1
ATOM 1315 N N . THR A 1 172 ? 29.436 -18.525 -26.752 1.00 73.56 172 THR A N 1
ATOM 1316 C CA . THR A 1 172 ? 29.488 -19.854 -27.388 1.00 73.56 172 THR A CA 1
ATOM 1317 C C . THR A 1 172 ? 29.555 -19.800 -28.915 1.00 73.56 172 THR A C 1
ATOM 1319 O O . THR A 1 172 ? 29.889 -20.801 -29.542 1.00 73.56 172 THR A O 1
ATOM 1322 N N . SER A 1 173 ? 29.301 -18.634 -29.517 1.00 68.88 173 SER A N 1
ATOM 1323 C CA . SER A 1 173 ? 29.299 -18.460 -30.976 1.00 68.88 173 SER A CA 1
ATOM 1324 C C . SER A 1 173 ? 30.627 -17.935 -31.552 1.00 68.88 173 SER A C 1
ATOM 1326 O O . SER A 1 173 ? 30.753 -17.835 -32.768 1.00 68.88 173 SER A O 1
ATOM 1328 N N . SER A 1 174 ? 31.627 -17.604 -30.720 1.00 63.44 174 SER A N 1
ATOM 1329 C CA . SER A 1 174 ? 32.867 -16.943 -31.177 1.00 63.44 174 SER A CA 1
ATOM 1330 C C . SER A 1 174 ? 34.034 -17.882 -31.528 1.00 63.44 174 SER A C 1
ATOM 1332 O O . SER A 1 174 ? 35.027 -17.406 -32.075 1.00 63.44 174 SER A O 1
ATOM 1334 N N . ASP A 1 175 ? 33.941 -19.190 -31.275 1.00 67.38 175 ASP A N 1
ATOM 1335 C CA . ASP A 1 175 ? 35.089 -20.108 -31.424 1.00 67.38 175 ASP A CA 1
ATOM 1336 C C . ASP A 1 175 ? 35.103 -20.890 -32.758 1.00 67.38 175 ASP A C 1
ATOM 1338 O O . ASP A 1 175 ? 35.807 -21.893 -32.886 1.00 67.38 175 ASP A O 1
ATOM 1342 N N . GLY A 1 176 ? 34.317 -20.470 -33.759 1.00 62.41 176 GLY A N 1
ATOM 1343 C CA . GLY A 1 176 ? 33.975 -21.335 -34.898 1.00 62.41 176 GLY A CA 1
ATOM 1344 C C . GLY A 1 176 ? 34.171 -20.828 -36.329 1.00 62.41 176 GLY A C 1
ATOM 1345 O O . GLY A 1 176 ? 33.904 -21.617 -37.229 1.00 62.41 176 GLY A O 1
ATOM 1346 N N . GLU A 1 177 ? 34.610 -19.592 -36.594 1.00 57.38 177 GLU A N 1
ATOM 1347 C CA . GLU A 1 177 ? 34.723 -19.098 -37.984 1.00 57.38 177 GLU A CA 1
ATOM 1348 C C . GLU A 1 177 ? 35.935 -18.172 -38.214 1.00 57.38 177 GLU A C 1
ATOM 1350 O O . GLU A 1 177 ? 35.827 -16.958 -38.379 1.00 57.38 177 GLU A O 1
ATOM 1355 N N . GLU A 1 178 ? 37.133 -18.762 -38.293 1.00 60.31 178 GLU A N 1
ATOM 1356 C CA . GLU A 1 178 ? 38.194 -18.201 -39.135 1.00 60.31 178 GLU A CA 1
ATOM 1357 C C . GLU A 1 178 ? 37.868 -18.521 -40.604 1.00 60.31 178 GLU A C 1
ATOM 1359 O O . GLU A 1 178 ? 38.095 -19.637 -41.070 1.00 60.31 178 GLU A O 1
ATOM 1364 N N . GLY A 1 179 ? 37.360 -17.540 -41.357 1.00 59.94 179 GLY A N 1
ATOM 1365 C CA . GLY A 1 179 ? 37.467 -17.559 -42.820 1.00 59.94 179 GLY A CA 1
ATOM 1366 C C . GLY A 1 179 ? 36.223 -17.143 -43.597 1.00 59.94 179 GLY A C 1
ATOM 1367 O O . GLY A 1 179 ? 35.565 -17.978 -44.206 1.00 59.94 179 GLY A O 1
ATOM 1368 N N . GLY A 1 180 ? 35.960 -15.838 -43.694 1.00 59.59 180 GLY A N 1
ATOM 1369 C CA . GLY A 1 180 ? 34.983 -15.340 -44.663 1.00 59.59 180 GLY A CA 1
ATOM 1370 C C . GLY A 1 180 ? 34.642 -13.869 -44.494 1.00 59.59 180 GLY A C 1
ATOM 1371 O O . GLY A 1 180 ? 33.628 -13.530 -43.899 1.00 59.59 180 GLY A O 1
ATOM 1372 N N . ALA A 1 181 ? 35.470 -12.980 -45.045 1.00 56.12 181 ALA A N 1
ATOM 1373 C CA . ALA A 1 181 ? 35.154 -11.560 -45.154 1.00 56.12 181 ALA A CA 1
ATOM 1374 C C . ALA A 1 181 ? 33.976 -11.346 -46.126 1.00 56.12 181 ALA A C 1
ATOM 1376 O O . ALA A 1 181 ? 34.176 -11.133 -47.321 1.00 56.12 181 ALA A O 1
ATOM 1377 N N . LEU A 1 182 ? 32.742 -11.407 -45.623 1.00 58.06 182 LEU A N 1
ATOM 1378 C CA . LEU A 1 182 ? 31.561 -10.914 -46.324 1.00 58.06 182 LEU A CA 1
ATOM 1379 C C . LEU A 1 182 ? 30.976 -9.724 -45.569 1.00 58.06 182 LEU A C 1
ATOM 1381 O O . LEU A 1 182 ? 30.741 -9.755 -44.366 1.00 58.06 182 LEU A O 1
ATOM 1385 N N . ILE A 1 183 ? 30.799 -8.653 -46.334 1.00 63.50 183 ILE A N 1
ATOM 1386 C CA . ILE A 1 183 ? 30.343 -7.323 -45.946 1.00 63.50 183 ILE A CA 1
ATOM 1387 C C . ILE A 1 183 ? 28.977 -7.443 -45.258 1.00 63.50 183 ILE A C 1
ATOM 1389 O O . ILE A 1 183 ? 27.947 -7.581 -45.918 1.00 63.50 183 ILE A O 1
ATOM 1393 N N . ALA A 1 184 ? 28.975 -7.421 -43.924 1.00 54.72 184 ALA A N 1
ATOM 1394 C CA . ALA A 1 184 ? 27.759 -7.433 -43.129 1.00 54.72 184 ALA A CA 1
ATOM 1395 C C . ALA A 1 184 ? 27.070 -6.065 -43.224 1.00 54.72 184 ALA A C 1
ATOM 1397 O O . ALA A 1 184 ? 27.644 -5.021 -42.909 1.00 54.72 184 ALA A O 1
ATOM 1398 N N . LYS A 1 185 ? 25.828 -6.094 -43.706 1.00 60.22 185 LYS A N 1
ATOM 1399 C CA . LYS A 1 185 ? 24.914 -4.955 -43.784 1.00 60.22 185 LYS A CA 1
ATOM 1400 C C . LYS A 1 185 ? 24.640 -4.448 -42.355 1.00 60.22 185 LYS A C 1
ATOM 1402 O O . LYS A 1 185 ? 24.386 -5.284 -41.488 1.00 60.22 185 LYS A O 1
ATOM 1407 N N . PRO A 1 186 ? 24.705 -3.130 -42.089 1.00 63.16 186 PRO A N 1
ATOM 1408 C CA . PRO A 1 186 ? 24.432 -2.595 -40.760 1.00 63.16 186 PRO A CA 1
ATOM 1409 C C . PRO A 1 186 ? 23.015 -3.004 -40.325 1.00 63.16 186 PRO A C 1
ATOM 1411 O O . PRO A 1 186 ? 22.096 -2.882 -41.143 1.00 63.16 186 PRO A O 1
ATOM 1414 N N . PRO A 1 187 ? 22.842 -3.535 -39.100 1.00 62.31 187 PRO A N 1
ATOM 1415 C CA . PRO A 1 187 ? 21.531 -3.913 -38.591 1.00 62.31 187 PRO A CA 1
ATOM 1416 C C . PRO A 1 187 ? 20.622 -2.681 -38.570 1.00 62.31 187 PRO A C 1
ATOM 1418 O O . PRO A 1 187 ? 21.050 -1.595 -38.170 1.00 62.31 187 PRO A O 1
ATOM 1421 N N . GLU A 1 188 ? 19.397 -2.846 -39.072 1.00 61.19 188 GLU A N 1
ATOM 1422 C CA . GLU A 1 188 ? 18.359 -1.831 -38.916 1.00 61.19 188 GLU A CA 1
ATOM 1423 C C . GLU A 1 188 ? 18.094 -1.621 -37.418 1.00 61.19 188 GLU A C 1
ATOM 1425 O O . GLU A 1 188 ? 18.182 -2.575 -36.643 1.00 61.19 188 GLU A O 1
ATOM 1430 N N . PRO A 1 189 ? 17.829 -0.377 -36.988 1.00 55.09 189 PRO A N 1
ATOM 1431 C CA . PRO A 1 189 ? 17.405 -0.110 -35.629 1.00 55.09 189 PRO A CA 1
ATOM 1432 C C . PRO A 1 189 ? 15.990 -0.659 -35.475 1.00 55.09 189 PRO A C 1
ATOM 1434 O O . PRO A 1 189 ? 15.009 -0.009 -35.832 1.00 55.09 189 PRO A O 1
ATOM 1437 N N . ASP A 1 190 ? 15.897 -1.884 -34.978 1.00 51.47 190 ASP A N 1
ATOM 1438 C CA . ASP A 1 190 ? 14.658 -2.413 -34.443 1.00 51.47 190 ASP A CA 1
ATOM 1439 C C . ASP A 1 190 ? 14.197 -1.442 -33.344 1.00 51.47 190 ASP A C 1
ATOM 1441 O O . ASP A 1 190 ? 15.023 -0.944 -32.574 1.00 51.47 190 ASP A O 1
ATOM 1445 N N . ASP A 1 191 ? 12.891 -1.177 -33.242 1.00 50.38 191 ASP A N 1
ATOM 1446 C CA . ASP A 1 191 ? 12.259 -0.461 -32.119 1.00 50.38 191 ASP A CA 1
ATOM 1447 C C . ASP A 1 191 ? 12.349 -1.286 -30.809 1.00 50.38 191 ASP A C 1
ATOM 1449 O O . ASP A 1 191 ? 11.396 -1.438 -30.038 1.00 50.38 191 ASP A O 1
ATOM 1453 N N . GLU A 1 192 ? 13.509 -1.890 -30.570 1.00 48.31 192 GLU A N 1
ATOM 1454 C CA . GLU A 1 192 ? 13.935 -2.497 -29.336 1.00 48.31 192 GLU A CA 1
ATOM 1455 C C . GLU A 1 192 ? 13.996 -1.364 -28.320 1.00 48.31 192 GLU A C 1
ATOM 1457 O O . GLU A 1 192 ? 14.817 -0.451 -28.409 1.00 48.31 192 GLU A O 1
ATOM 1462 N N . PHE A 1 193 ? 13.049 -1.390 -27.381 1.00 47.66 193 PHE A N 1
ATOM 1463 C CA . PHE A 1 193 ? 13.050 -0.527 -26.213 1.00 47.66 193 PHE A CA 1
ATOM 1464 C C . PHE A 1 193 ? 14.470 -0.500 -25.654 1.00 47.66 193 PHE A C 1
ATOM 1466 O O . PHE A 1 193 ? 14.900 -1.460 -25.012 1.00 47.66 193 PHE A O 1
ATOM 1473 N N . HIS A 1 194 ? 15.188 0.599 -25.897 1.00 41.16 194 HIS A N 1
ATOM 1474 C CA . HIS A 1 194 ? 16.438 0.894 -25.229 1.00 41.16 194 HIS A CA 1
ATOM 1475 C C . HIS A 1 194 ? 16.100 1.043 -23.749 1.00 41.16 194 HIS A C 1
ATOM 1477 O O . HIS A 1 194 ? 15.829 2.133 -23.242 1.00 41.16 194 HIS A O 1
ATOM 1483 N N . TYR A 1 195 ? 16.075 -0.089 -23.046 1.00 46.91 195 TYR A N 1
ATOM 1484 C CA . TYR A 1 195 ? 16.302 -0.121 -21.624 1.00 46.91 195 TYR A CA 1
ATOM 1485 C C . TYR A 1 195 ? 17.646 0.557 -21.461 1.00 46.91 195 TYR A C 1
ATOM 1487 O O . TYR A 1 195 ? 18.686 -0.004 -21.810 1.00 46.91 195 TYR A O 1
ATOM 1495 N N . VAL A 1 196 ? 17.599 1.808 -21.006 1.00 43.28 196 VAL A N 1
ATOM 1496 C CA . VAL A 1 196 ? 18.760 2.479 -20.451 1.00 43.28 196 VAL A CA 1
ATOM 1497 C C . VAL A 1 196 ? 19.249 1.519 -19.385 1.00 43.28 196 VAL A C 1
ATOM 1499 O O . VAL A 1 196 ? 18.625 1.363 -18.333 1.00 43.28 196 VAL A O 1
ATOM 1502 N N . ARG A 1 197 ? 20.306 0.781 -19.728 1.00 41.94 197 ARG A N 1
ATOM 1503 C CA . ARG A 1 197 ? 21.116 0.051 -18.776 1.00 41.94 197 ARG A CA 1
ATOM 1504 C C . ARG A 1 197 ? 21.401 1.099 -17.712 1.00 41.94 197 ARG A C 1
ATOM 1506 O O . ARG A 1 197 ? 21.988 2.132 -18.024 1.00 41.94 197 ARG A O 1
ATOM 1513 N N . GLN A 1 198 ? 20.857 0.912 -16.510 1.00 42.12 198 GLN A N 1
ATOM 1514 C CA . GLN A 1 198 ? 21.321 1.664 -15.356 1.00 42.12 198 GLN A CA 1
ATOM 1515 C C . GLN A 1 198 ? 22.762 1.206 -15.204 1.00 42.12 198 GLN A C 1
ATOM 1517 O O . GLN A 1 198 ? 23.031 0.179 -14.580 1.00 42.12 198 GLN A O 1
ATOM 1522 N N . ASP A 1 199 ? 23.659 1.880 -15.922 1.00 35.97 199 ASP A N 1
ATOM 1523 C CA . ASP A 1 199 ? 25.081 1.685 -15.793 1.00 35.97 199 ASP A CA 1
ATOM 1524 C C . ASP A 1 199 ? 25.337 1.857 -14.314 1.00 35.97 199 ASP A C 1
ATOM 1526 O O . ASP A 1 199 ? 25.017 2.892 -13.727 1.00 35.97 199 ASP A O 1
ATOM 1530 N N . THR A 1 200 ? 25.763 0.751 -13.716 1.00 41.72 200 THR A N 1
ATOM 1531 C CA . THR A 1 200 ? 26.109 0.603 -12.316 1.00 41.72 200 THR A CA 1
ATOM 1532 C C . THR A 1 200 ? 26.797 1.875 -11.862 1.00 41.72 200 THR A C 1
ATOM 1534 O O . THR A 1 200 ? 27.973 2.084 -12.162 1.00 41.72 200 THR A O 1
ATOM 1537 N N . VAL A 1 201 ? 26.050 2.743 -11.175 1.00 39.00 201 VAL A N 1
ATOM 1538 C CA . VAL A 1 201 ? 26.629 3.872 -10.467 1.00 39.00 201 VAL A CA 1
ATOM 1539 C C . VAL A 1 201 ? 27.530 3.205 -9.451 1.00 39.00 201 VAL A C 1
ATOM 1541 O O . VAL A 1 201 ? 27.053 2.553 -8.524 1.00 39.00 201 VAL A O 1
ATOM 1544 N N . SER A 1 202 ? 28.834 3.247 -9.711 1.00 38.06 202 SER A N 1
ATOM 1545 C CA . SER A 1 202 ? 29.854 2.716 -8.825 1.00 38.06 202 SER A CA 1
ATOM 1546 C C . SER A 1 202 ? 29.572 3.281 -7.444 1.00 38.06 202 SER A C 1
ATOM 1548 O O . SER A 1 202 ? 29.700 4.488 -7.234 1.00 38.06 202 SER A O 1
ATOM 1550 N N . VAL A 1 203 ? 29.102 2.409 -6.550 1.00 37.84 203 VAL A N 1
ATOM 1551 C CA . VAL A 1 203 ? 28.770 2.736 -5.168 1.00 37.84 203 VAL A CA 1
ATOM 1552 C C . VAL A 1 203 ? 30.065 3.214 -4.533 1.00 37.84 203 VAL A C 1
ATOM 1554 O O . VAL A 1 203 ? 30.922 2.422 -4.146 1.00 37.84 203 VAL A O 1
ATOM 1557 N N . VAL A 1 204 ? 30.247 4.532 -4.500 1.00 51.78 204 VAL A N 1
ATOM 1558 C CA . VAL A 1 204 ? 31.284 5.162 -3.697 1.00 51.78 204 VAL A CA 1
ATOM 1559 C C . VAL A 1 204 ? 30.917 4.837 -2.259 1.00 51.78 204 VAL A C 1
ATOM 1561 O O . VAL A 1 204 ? 29.864 5.256 -1.777 1.00 51.78 204 VAL A O 1
ATOM 1564 N N . SER A 1 205 ? 31.754 4.032 -1.605 1.00 51.62 205 SER A N 1
ATOM 1565 C CA . SER A 1 205 ? 31.587 3.677 -0.200 1.00 51.62 205 SER A CA 1
ATOM 1566 C C . SER A 1 205 ? 31.328 4.946 0.619 1.00 51.62 205 SER A C 1
ATOM 1568 O O . SER A 1 205 ? 32.106 5.900 0.502 1.00 51.62 205 SER A O 1
ATOM 1570 N N . PRO A 1 206 ? 30.254 4.995 1.425 1.00 60.50 206 PRO A N 1
ATOM 1571 C CA . PRO A 1 206 ? 29.953 6.178 2.211 1.00 60.50 206 PRO A CA 1
ATOM 1572 C C . PRO A 1 206 ? 31.115 6.470 3.173 1.00 60.50 206 PRO A C 1
ATOM 1574 O O . PRO A 1 206 ? 31.694 5.536 3.740 1.00 60.50 206 PRO A O 1
ATOM 1577 N N . PRO A 1 207 ? 31.484 7.750 3.364 1.00 72.25 207 PRO A N 1
ATOM 1578 C CA . PRO A 1 207 ? 32.493 8.120 4.342 1.00 72.25 207 PRO A CA 1
ATOM 1579 C C . PRO A 1 207 ? 32.061 7.670 5.749 1.00 72.25 207 PRO A C 1
ATOM 1581 O O . PRO A 1 207 ? 30.862 7.625 6.044 1.00 72.25 207 PRO A O 1
ATOM 1584 N N . PRO A 1 208 ? 33.020 7.332 6.630 1.00 65.19 208 PRO A N 1
ATOM 1585 C CA . PRO A 1 208 ? 32.726 6.888 7.986 1.00 65.19 208 PRO A CA 1
ATOM 1586 C C . PRO A 1 208 ? 31.884 7.933 8.724 1.00 65.19 208 PRO A C 1
ATOM 1588 O O . PRO A 1 208 ? 32.190 9.127 8.699 1.00 65.19 208 PRO A O 1
ATOM 1591 N N . ALA A 1 209 ? 30.812 7.467 9.368 1.00 60.22 209 ALA A N 1
ATOM 1592 C CA . ALA A 1 209 ? 29.879 8.323 10.085 1.00 60.22 209 ALA A CA 1
ATOM 1593 C C . ALA A 1 209 ? 30.611 9.150 11.163 1.00 60.22 209 ALA A C 1
ATOM 1595 O O . ALA A 1 209 ? 31.415 8.592 11.919 1.00 60.22 209 ALA A O 1
ATOM 1596 N N . PRO A 1 210 ? 30.346 10.465 11.267 1.00 70.62 210 PRO A N 1
ATOM 1597 C CA . PRO A 1 210 ? 30.902 11.276 12.338 1.00 70.62 210 PRO A CA 1
ATOM 1598 C C . PRO A 1 210 ? 30.367 10.809 13.705 1.00 70.62 210 PRO A C 1
ATOM 1600 O O . PRO A 1 210 ? 29.242 10.308 13.795 1.00 70.62 210 PRO A O 1
ATOM 1603 N N . PRO A 1 211 ? 31.148 10.975 14.788 1.00 62.78 211 PRO A N 1
ATOM 1604 C CA . PRO A 1 211 ? 30.722 10.595 16.127 1.00 62.78 211 PRO A CA 1
ATOM 1605 C C . PRO A 1 211 ? 29.464 11.371 16.534 1.00 62.78 211 PRO A C 1
ATOM 1607 O O . PRO A 1 211 ? 29.440 12.604 16.540 1.00 62.78 211 PRO A O 1
ATOM 1610 N N . VAL A 1 212 ? 28.415 10.624 16.885 1.00 55.75 212 VAL A N 1
ATOM 1611 C CA . VAL A 1 212 ? 27.136 11.151 17.371 1.00 55.75 212 VAL A CA 1
ATOM 1612 C C . VAL A 1 212 ? 27.388 11.960 18.641 1.00 55.75 212 VAL A C 1
ATOM 1614 O O . VAL A 1 212 ? 27.736 11.415 19.688 1.00 55.75 212 VAL A O 1
ATOM 1617 N N . SER A 1 213 ? 27.228 13.279 18.543 1.00 48.59 213 SER A N 1
ATOM 1618 C CA . SER A 1 213 ? 27.259 14.169 19.700 1.00 48.59 213 SER A CA 1
ATOM 1619 C C . SER A 1 213 ? 25.903 14.114 20.393 1.00 48.59 213 SER A C 1
ATOM 1621 O O . SER A 1 213 ? 24.896 14.563 19.853 1.00 48.59 213 SER A O 1
ATOM 1623 N N . THR A 1 214 ? 25.873 13.529 21.587 1.00 40.06 214 THR A N 1
ATOM 1624 C CA . THR A 1 214 ? 24.685 13.471 22.441 1.00 40.06 214 THR A CA 1
ATOM 1625 C C . THR A 1 214 ? 24.346 14.873 22.946 1.00 40.06 214 THR A C 1
ATOM 1627 O O . THR A 1 214 ? 24.941 15.356 23.908 1.00 40.06 214 THR A O 1
ATOM 1630 N N . SER A 1 215 ? 23.393 15.546 22.305 1.00 35.81 215 SER A N 1
ATOM 1631 C CA . SER A 1 215 ? 22.821 16.794 22.811 1.00 35.81 215 SER A CA 1
ATOM 1632 C C . SER A 1 215 ? 21.825 16.485 23.930 1.00 35.81 215 SER A C 1
ATOM 1634 O O . SER A 1 215 ? 20.746 15.946 23.694 1.00 35.81 215 SER A O 1
ATOM 1636 N N . THR A 1 216 ? 22.195 16.818 25.164 1.00 36.66 216 THR A N 1
ATOM 1637 C CA . THR A 1 216 ? 21.296 16.821 26.323 1.00 36.66 216 THR A CA 1
ATOM 1638 C C . THR A 1 216 ? 20.209 17.877 26.115 1.00 36.66 216 THR A C 1
ATOM 1640 O O . THR A 1 216 ? 20.497 19.072 26.116 1.00 36.66 216 THR A O 1
ATOM 1643 N N . ILE A 1 217 ? 18.961 17.442 25.933 1.00 35.50 217 ILE A N 1
ATOM 1644 C CA . ILE A 1 217 ? 17.787 18.321 25.934 1.00 35.50 217 ILE A CA 1
ATOM 1645 C C . ILE A 1 217 ? 17.449 18.638 27.394 1.00 35.50 217 ILE A C 1
ATOM 1647 O O . ILE A 1 217 ? 16.999 17.771 28.142 1.00 35.50 217 ILE A O 1
ATOM 1651 N N . THR A 1 218 ? 17.693 19.881 27.804 1.00 31.62 218 THR A N 1
ATOM 1652 C CA . THR A 1 218 ? 17.226 20.428 29.082 1.00 31.62 218 THR A CA 1
ATOM 1653 C C . THR A 1 218 ? 15.803 20.941 28.888 1.00 31.62 218 THR A C 1
ATOM 1655 O O . THR A 1 218 ? 15.597 21.987 28.275 1.00 31.62 218 THR A O 1
ATOM 1658 N N . THR A 1 219 ? 14.811 20.209 29.391 1.00 34.09 219 THR A N 1
ATOM 1659 C CA . THR A 1 219 ? 13.421 20.678 29.432 1.00 34.09 219 THR A CA 1
ATOM 1660 C C . THR A 1 219 ? 13.264 21.662 30.590 1.00 34.09 219 THR A C 1
ATOM 1662 O O . THR A 1 219 ? 13.286 21.270 31.756 1.00 34.09 219 THR A O 1
ATOM 1665 N N . THR A 1 220 ? 13.133 22.950 30.276 1.00 34.78 220 THR A N 1
ATOM 1666 C CA . THR A 1 220 ? 12.814 24.002 31.249 1.00 34.78 220 THR A CA 1
ATOM 1667 C C . THR A 1 220 ? 11.318 23.967 31.553 1.00 34.78 220 THR A C 1
ATOM 1669 O O . THR A 1 220 ? 10.499 24.354 30.722 1.00 34.78 220 THR A O 1
ATOM 1672 N N . THR A 1 221 ? 10.951 23.505 32.746 1.00 35.84 221 THR A N 1
ATOM 1673 C CA . THR A 1 221 ? 9.577 23.542 33.259 1.00 35.84 221 THR A CA 1
ATOM 1674 C C . THR A 1 221 ? 9.227 24.976 33.667 1.00 35.84 221 THR A C 1
ATOM 1676 O O . THR A 1 221 ? 9.633 25.448 34.727 1.00 35.84 221 THR A O 1
ATOM 1679 N N . GLY A 1 222 ? 8.504 25.696 32.807 1.00 38.94 222 GLY A N 1
ATOM 1680 C CA . GLY A 1 222 ? 7.924 27.000 33.127 1.00 38.94 222 GLY A CA 1
ATOM 1681 C C . GLY A 1 222 ? 6.647 26.828 33.948 1.00 38.94 222 GLY A C 1
ATOM 1682 O O . GLY A 1 222 ? 5.643 26.346 33.434 1.00 38.94 222 GLY A O 1
ATOM 1683 N N . GLY A 1 223 ? 6.694 27.204 35.227 1.00 38.12 223 GLY A N 1
ATOM 1684 C CA . GLY A 1 223 ? 5.526 27.258 36.103 1.00 38.12 223 GLY A CA 1
ATOM 1685 C C . GLY A 1 223 ? 4.633 28.449 35.758 1.00 38.12 223 GLY A C 1
ATOM 1686 O O . GLY A 1 223 ? 4.978 29.590 36.059 1.00 38.12 223 GLY A O 1
ATOM 1687 N N . GLY A 1 224 ? 3.486 28.174 35.138 1.00 37.78 224 GLY A N 1
ATOM 1688 C CA . GLY A 1 224 ? 2.381 29.118 35.002 1.00 37.78 224 GLY A CA 1
ATOM 1689 C C . GLY A 1 224 ? 1.459 29.024 36.216 1.00 37.78 224 GLY A C 1
ATOM 1690 O O . GLY A 1 224 ? 0.841 27.989 36.448 1.00 37.78 224 GLY A O 1
ATOM 1691 N N . LYS A 1 225 ? 1.391 30.105 36.995 1.00 42.09 225 LYS A N 1
ATOM 1692 C CA . LYS A 1 225 ? 0.355 30.355 38.002 1.00 42.09 225 LYS A CA 1
ATOM 1693 C C . LYS A 1 225 ? -0.975 30.552 37.269 1.00 42.09 225 LYS A C 1
ATOM 1695 O O . LYS A 1 225 ? -1.090 31.499 36.498 1.00 42.09 225 LYS A O 1
ATOM 1700 N N . HIS A 1 226 ? -1.943 29.674 37.504 1.00 42.09 226 HIS A N 1
ATOM 1701 C CA . HIS A 1 226 ? -3.345 29.932 37.194 1.00 42.09 226 HIS A CA 1
ATOM 1702 C C . HIS A 1 226 ? -4.053 30.197 38.519 1.00 42.09 226 HIS A C 1
ATOM 1704 O O . HIS A 1 226 ? -4.191 29.293 39.343 1.00 42.09 226 HIS A O 1
ATOM 1710 N N . ASP A 1 227 ? -4.427 31.455 38.725 1.00 51.06 227 ASP A N 1
ATOM 1711 C CA . ASP A 1 227 ? -5.357 31.861 39.766 1.00 51.06 227 ASP A CA 1
ATOM 1712 C C . ASP A 1 227 ? -6.741 31.326 39.360 1.00 51.06 227 ASP A C 1
ATOM 1714 O O . ASP A 1 227 ? -7.251 31.647 38.285 1.00 51.06 227 ASP A O 1
ATOM 1718 N N . VAL A 1 228 ? -7.291 30.424 40.173 1.00 53.91 228 VAL A N 1
ATOM 1719 C CA . VAL A 1 228 ? -8.660 29.918 40.040 1.00 53.91 228 VAL A CA 1
ATOM 1720 C C . VAL A 1 228 ? -9.525 30.790 40.936 1.00 53.91 228 VAL A C 1
ATOM 1722 O O . VAL A 1 228 ? -9.345 30.795 42.152 1.00 53.91 228 VAL A O 1
ATOM 1725 N N . GLU A 1 229 ? -10.407 31.568 40.312 1.00 50.62 229 GLU A N 1
ATOM 1726 C CA . GLU A 1 229 ? -11.476 32.292 40.989 1.00 50.62 229 GLU A CA 1
ATOM 1727 C C . GLU A 1 229 ? -12.482 31.292 41.567 1.00 50.62 229 GLU A C 1
ATOM 1729 O O . GLU A 1 229 ? -13.008 30.431 40.857 1.00 50.62 229 GLU A O 1
ATOM 1734 N N . ASP A 1 230 ? -12.736 31.433 42.867 1.00 53.66 230 ASP A N 1
ATOM 1735 C CA . ASP A 1 230 ? -13.893 30.869 43.547 1.00 53.66 230 ASP A CA 1
ATOM 1736 C C . ASP A 1 230 ? -15.171 31.376 42.866 1.00 53.66 230 ASP A C 1
ATOM 1738 O O . ASP A 1 230 ? -15.402 32.579 42.730 1.00 53.66 230 ASP A O 1
ATOM 1742 N N . SER A 1 231 ? -16.021 30.451 42.438 1.00 57.59 231 SER A N 1
ATOM 1743 C CA . SER A 1 231 ? -17.423 30.731 42.147 1.00 57.59 231 SER A CA 1
ATOM 1744 C C . SER A 1 231 ? -18.253 29.705 42.894 1.00 57.59 231 SER A C 1
ATOM 1746 O O . SER A 1 231 ? -18.403 28.557 42.475 1.00 57.59 231 SER A O 1
ATOM 1748 N N . ASP A 1 232 ? -18.717 30.154 44.057 1.00 58.81 232 ASP A N 1
ATOM 1749 C CA . ASP A 1 232 ? -19.810 29.571 44.812 1.00 58.81 232 ASP A CA 1
ATOM 1750 C C . ASP A 1 232 ? -21.036 29.440 43.907 1.00 58.81 232 ASP A C 1
ATOM 1752 O O . ASP A 1 232 ? -21.547 30.445 43.423 1.00 58.81 232 ASP A O 1
ATOM 1756 N N . ASP A 1 233 ? -21.556 28.226 43.740 1.00 55.75 233 ASP A N 1
ATOM 1757 C CA . ASP A 1 233 ? -22.982 28.066 43.490 1.00 55.75 233 ASP A CA 1
ATOM 1758 C C . ASP A 1 233 ? -23.516 26.803 44.161 1.00 55.75 233 ASP A C 1
ATOM 1760 O O . ASP A 1 233 ? -23.171 25.657 43.863 1.00 55.75 233 ASP A O 1
ATOM 1764 N N . HIS A 1 234 ? -24.395 27.069 45.120 1.00 59.56 234 HIS A N 1
ATOM 1765 C CA . HIS A 1 234 ? -25.310 26.128 45.724 1.00 59.56 234 HIS A CA 1
ATOM 1766 C C . HIS A 1 234 ? -26.144 25.415 44.654 1.00 59.56 234 HIS A C 1
ATOM 1768 O O . HIS A 1 234 ? -26.898 26.064 43.933 1.00 59.56 234 HIS A O 1
ATOM 1774 N N . ASN A 1 235 ? -26.195 24.081 44.677 1.00 50.62 235 ASN A N 1
ATOM 1775 C CA . ASN A 1 235 ? -27.491 23.442 44.483 1.00 50.62 235 ASN A CA 1
ATOM 1776 C C . ASN A 1 235 ? -27.631 22.130 45.253 1.00 50.62 235 ASN A C 1
ATOM 1778 O O . ASN A 1 235 ? -26.898 21.161 45.077 1.00 50.62 235 ASN A O 1
ATOM 1782 N N . ASN A 1 236 ? -28.621 22.169 46.129 1.00 53.69 236 ASN A N 1
ATOM 1783 C CA . ASN A 1 236 ? -29.079 21.148 47.039 1.00 53.69 236 ASN A CA 1
ATOM 1784 C C . ASN A 1 236 ? -30.111 20.290 46.301 1.00 53.69 236 ASN A C 1
ATOM 1786 O O . ASN A 1 236 ? -31.166 20.806 45.936 1.00 53.69 236 ASN A O 1
ATOM 1790 N N . ASN A 1 237 ? -29.855 18.995 46.113 1.00 48.88 237 ASN A N 1
ATOM 1791 C CA . ASN A 1 237 ? -30.957 18.068 45.885 1.00 48.88 237 ASN A CA 1
ATOM 1792 C C . ASN A 1 237 ? -30.713 16.726 46.578 1.00 48.88 237 ASN A C 1
ATOM 1794 O O . ASN A 1 237 ? -30.040 15.830 46.072 1.00 48.88 237 ASN A O 1
ATOM 1798 N N . ASN A 1 238 ? -31.291 16.647 47.773 1.00 51.56 238 ASN A N 1
ATOM 1799 C CA . ASN A 1 238 ? -31.578 15.434 48.519 1.00 51.56 238 ASN A CA 1
ATOM 1800 C C . ASN A 1 238 ? -32.354 14.437 47.651 1.00 51.56 238 ASN A C 1
ATOM 1802 O O . ASN A 1 238 ? -33.483 14.718 47.262 1.00 51.56 238 ASN A O 1
ATOM 1806 N N . ASN A 1 239 ? -31.806 13.238 47.478 1.00 48.69 239 ASN A N 1
ATOM 1807 C CA . ASN A 1 239 ? -32.600 12.019 47.366 1.00 48.69 239 ASN A CA 1
ATOM 1808 C C . ASN A 1 239 ? -31.850 10.895 48.088 1.00 48.69 239 ASN A C 1
ATOM 1810 O O . ASN A 1 239 ? -30.994 10.221 47.519 1.00 48.69 239 ASN A O 1
ATOM 1814 N N . ASN A 1 240 ? -32.180 10.735 49.372 1.00 43.56 240 ASN A N 1
ATOM 1815 C CA . ASN A 1 240 ? -31.839 9.562 50.165 1.00 43.56 240 ASN A CA 1
ATOM 1816 C C . ASN A 1 240 ? -32.558 8.343 49.578 1.00 43.56 240 ASN A C 1
ATOM 1818 O O . ASN A 1 240 ? -33.777 8.224 49.700 1.00 43.56 240 ASN A O 1
ATOM 1822 N N . HIS A 1 241 ? -31.793 7.419 49.005 1.00 53.09 241 HIS A N 1
ATOM 1823 C CA . HIS A 1 241 ? -32.151 6.009 49.016 1.00 53.09 241 HIS A CA 1
ATOM 1824 C C . HIS A 1 241 ? -31.149 5.290 49.916 1.00 53.09 241 HIS A C 1
ATOM 1826 O O . HIS A 1 241 ? -29.982 5.132 49.561 1.00 53.09 241 HIS A O 1
ATOM 1832 N N . ASP A 1 242 ? -31.628 4.902 51.097 1.00 50.09 242 ASP A N 1
ATOM 1833 C CA . 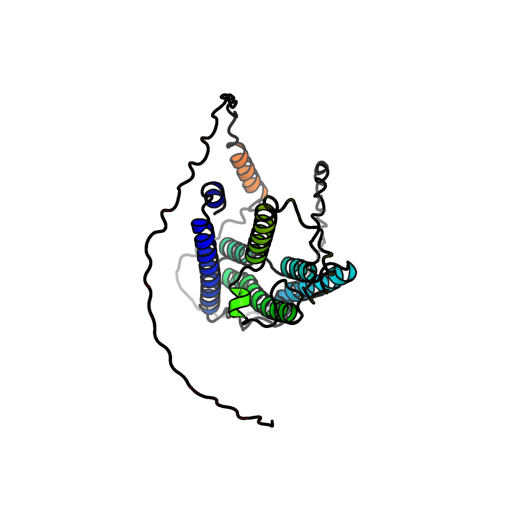ASP A 1 242 ? -30.939 4.016 52.026 1.00 50.09 242 ASP A CA 1
ATOM 1834 C C . ASP A 1 242 ? -30.655 2.679 51.324 1.00 50.09 242 ASP A C 1
ATOM 1836 O O . ASP A 1 242 ? -31.557 1.868 51.102 1.00 50.09 242 ASP A O 1
ATOM 1840 N N . ILE A 1 243 ? -29.394 2.463 50.945 1.00 53.78 243 ILE A N 1
ATOM 1841 C CA . ILE A 1 243 ? -28.850 1.131 50.687 1.00 53.78 243 ILE A CA 1
ATOM 1842 C C . ILE A 1 243 ? -27.962 0.790 51.876 1.00 53.78 243 ILE A C 1
ATOM 1844 O O . ILE A 1 243 ? -26.815 1.224 51.986 1.00 53.78 243 ILE A O 1
ATOM 1848 N N . ASP A 1 244 ? -28.548 0.014 52.780 1.00 53.69 244 ASP A N 1
ATOM 1849 C CA . ASP A 1 244 ? -27.870 -0.619 53.896 1.00 53.69 244 ASP A CA 1
ATOM 1850 C C . ASP A 1 244 ? -26.717 -1.517 53.410 1.00 53.69 244 ASP A C 1
ATOM 1852 O O . ASP A 1 244 ? -26.905 -2.475 52.659 1.00 53.69 244 ASP A O 1
ATOM 1856 N N . GLY A 1 245 ? -25.522 -1.260 53.945 1.00 55.34 245 GLY A N 1
ATOM 1857 C CA . GLY A 1 245 ? -24.754 -2.337 54.570 1.00 55.34 245 GLY A CA 1
ATOM 1858 C C . GLY A 1 245 ? -23.778 -3.157 53.725 1.00 55.34 245 GLY A C 1
ATOM 1859 O O . GLY A 1 245 ? -23.526 -4.305 54.090 1.00 55.34 245 GLY A O 1
ATOM 1860 N N . LEU A 1 246 ? -23.158 -2.607 52.675 1.00 66.94 246 LEU A N 1
ATOM 1861 C CA . LEU A 1 246 ? -21.935 -3.208 52.119 1.00 66.94 246 LEU A CA 1
ATOM 1862 C C . LEU A 1 246 ? -20.677 -2.505 52.663 1.00 66.94 246 LEU A C 1
ATOM 1864 O O . LEU A 1 246 ? -20.629 -1.273 52.682 1.00 66.94 246 LEU A O 1
ATOM 1868 N N . PRO A 1 247 ? -19.658 -3.257 53.128 1.00 68.00 247 PRO A N 1
ATOM 1869 C CA . PRO A 1 247 ? -18.424 -2.677 53.638 1.00 68.00 247 PRO A CA 1
ATOM 1870 C C . PRO A 1 247 ? -17.735 -1.875 52.534 1.00 68.00 247 PRO A C 1
ATOM 1872 O O . PRO A 1 247 ? -17.370 -2.412 51.489 1.00 68.00 247 PRO A O 1
ATOM 1875 N N . ILE A 1 248 ? -17.573 -0.578 52.792 1.00 64.81 248 ILE A N 1
ATOM 1876 C CA . ILE A 1 248 ? -16.844 0.351 51.932 1.00 64.81 248 ILE A CA 1
ATOM 1877 C C . ILE A 1 248 ? -15.419 -0.205 51.761 1.00 64.81 248 ILE A C 1
ATOM 1879 O O . ILE A 1 248 ? -14.742 -0.434 52.771 1.00 64.81 248 ILE A O 1
ATOM 1883 N N . PRO A 1 249 ? -14.950 -0.465 50.526 1.00 76.44 249 PRO A N 1
ATOM 1884 C CA . PRO A 1 249 ? -13.572 -0.875 50.306 1.00 76.44 249 PRO A CA 1
ATOM 1885 C C . PRO A 1 249 ? -12.628 0.230 50.804 1.00 76.44 249 PRO A C 1
ATOM 1887 O O . PRO A 1 249 ? -12.946 1.415 50.669 1.00 76.44 249 PRO A O 1
ATOM 1890 N N . PRO A 1 250 ? -11.478 -0.127 51.403 1.00 81.75 250 PRO A N 1
ATOM 1891 C CA . PRO A 1 250 ? -10.532 0.863 51.891 1.00 81.75 250 PRO A CA 1
ATOM 1892 C C . PRO A 1 250 ? -10.123 1.803 50.747 1.00 81.75 250 PRO A C 1
ATOM 1894 O O . PRO A 1 250 ? -9.955 1.340 49.614 1.00 81.75 250 PRO A O 1
ATOM 1897 N N . PRO A 1 251 ? -9.960 3.109 51.023 1.00 75.75 251 PRO A N 1
ATOM 1898 C CA . PRO A 1 251 ? -9.534 4.058 50.010 1.00 75.75 251 PRO A CA 1
ATOM 1899 C C . PRO A 1 251 ? -8.206 3.591 49.397 1.00 75.75 251 PRO A C 1
ATOM 1901 O O . PRO A 1 251 ? -7.327 3.120 50.132 1.00 75.75 251 PRO A O 1
ATOM 1904 N N . PRO A 1 252 ? -8.043 3.695 48.066 1.00 71.75 252 PRO A N 1
ATOM 1905 C CA . PRO A 1 252 ? -6.787 3.353 47.423 1.00 71.75 252 PRO A CA 1
ATOM 1906 C C . PRO A 1 252 ? -5.655 4.197 48.030 1.00 71.75 252 PRO A C 1
ATOM 1908 O O . PRO A 1 252 ? -5.864 5.371 48.357 1.00 71.75 252 PRO A O 1
ATOM 1911 N N . PRO A 1 253 ? -4.459 3.614 48.224 1.00 73.31 253 PRO A N 1
ATOM 1912 C CA . PRO A 1 253 ? -3.339 4.331 48.809 1.00 73.31 253 PRO A CA 1
ATOM 1913 C C . PRO A 1 253 ? -3.020 5.576 47.966 1.00 73.31 253 PRO A C 1
ATOM 1915 O O . PRO A 1 253 ? -3.021 5.496 46.735 1.00 73.31 253 PRO A O 1
ATOM 1918 N N . PRO A 1 254 ? -2.739 6.727 48.602 1.00 63.09 254 PRO A N 1
ATOM 1919 C CA . PRO A 1 254 ? -2.459 7.964 47.891 1.00 63.09 254 PRO A CA 1
ATOM 1920 C C . PRO A 1 254 ? -1.224 7.783 47.007 1.00 63.09 254 PRO A C 1
ATOM 1922 O O . PRO A 1 254 ? -0.133 7.529 47.514 1.00 63.09 254 PRO A O 1
ATOM 1925 N N . ASN A 1 255 ? -1.434 7.892 45.690 1.00 50.44 255 ASN A N 1
ATOM 1926 C CA . ASN A 1 255 ? -0.445 8.099 44.632 1.00 50.44 255 ASN A CA 1
ATOM 1927 C C . ASN A 1 255 ? 0.979 7.647 44.986 1.00 50.44 255 ASN A C 1
ATOM 1929 O O . ASN A 1 255 ? 1.847 8.458 45.316 1.00 50.44 255 ASN A O 1
ATOM 1933 N N . ALA A 1 256 ? 1.252 6.351 44.821 1.00 47.91 256 ALA A N 1
ATOM 1934 C CA . ALA A 1 256 ? 2.614 5.922 44.548 1.00 47.91 256 ALA A CA 1
ATOM 1935 C C . ALA A 1 256 ? 3.013 6.558 43.211 1.00 47.91 256 ALA A C 1
ATOM 1937 O O . ALA A 1 256 ? 2.636 6.072 42.147 1.00 47.91 256 ALA A O 1
ATOM 1938 N N . SER A 1 257 ? 3.719 7.689 43.264 1.00 46.22 257 SER A N 1
ATOM 1939 C CA . SER A 1 257 ? 4.263 8.340 42.080 1.00 46.22 257 SER A CA 1
ATOM 1940 C C . SER A 1 257 ? 5.120 7.317 41.338 1.00 46.22 257 SER A C 1
ATOM 1942 O O . SER A 1 257 ? 6.219 6.967 41.787 1.00 46.22 257 SER A O 1
ATOM 1944 N N . TYR A 1 258 ? 4.611 6.799 40.228 1.00 50.34 258 TYR A N 1
ATOM 1945 C CA . TYR A 1 258 ? 5.364 5.906 39.371 1.00 50.34 258 TYR A CA 1
ATOM 1946 C C . TYR A 1 258 ? 6.448 6.752 38.702 1.00 50.34 258 TYR A C 1
ATOM 1948 O O . TYR A 1 258 ? 6.200 7.443 37.721 1.00 50.34 258 TYR A O 1
ATOM 1956 N N . SER A 1 259 ? 7.643 6.798 39.300 1.00 45.09 259 SER A N 1
ATOM 1957 C CA . SER A 1 259 ? 8.779 7.520 38.732 1.00 45.09 259 SER A CA 1
ATOM 1958 C C . SER A 1 259 ? 9.361 6.679 37.590 1.00 45.09 259 SER A C 1
ATOM 1960 O O . SER A 1 259 ? 9.978 5.644 37.867 1.00 45.09 259 SER A O 1
ATOM 1962 N N . PRO A 1 260 ? 9.261 7.107 36.316 1.00 53.09 260 PRO A N 1
ATOM 1963 C CA . PRO A 1 260 ? 9.750 6.332 35.168 1.00 53.09 260 PRO A CA 1
ATOM 1964 C C . PRO A 1 260 ? 11.285 6.200 35.133 1.00 53.09 260 PRO A C 1
ATOM 1966 O O . PRO A 1 260 ? 11.846 5.538 34.257 1.00 53.09 260 PRO A O 1
ATOM 1969 N N . SER A 1 261 ? 11.990 6.843 36.072 1.00 56.03 261 SER A N 1
ATOM 1970 C CA . SER A 1 261 ? 13.452 6.896 36.105 1.00 56.03 261 SER A CA 1
ATOM 1971 C C . SER A 1 261 ? 14.098 5.617 36.647 1.00 56.03 261 SER A C 1
ATOM 1973 O O . SER A 1 261 ? 15.189 5.263 36.201 1.00 56.03 261 SER A O 1
ATOM 1975 N N . LYS A 1 262 ? 13.434 4.884 37.553 1.00 51.78 262 LYS A N 1
ATOM 1976 C CA . LYS A 1 262 ? 13.999 3.652 38.136 1.00 51.78 262 LYS A CA 1
ATOM 1977 C C . LYS A 1 262 ? 13.796 2.425 37.246 1.00 51.78 262 LYS A C 1
ATOM 1979 O O . LYS A 1 262 ? 14.747 1.677 37.047 1.00 51.78 262 LYS A O 1
ATOM 1984 N N . ALA A 1 263 ? 12.631 2.287 36.608 1.00 54.72 263 ALA A N 1
ATOM 1985 C CA . ALA A 1 263 ? 12.365 1.184 35.677 1.00 54.72 263 ALA A CA 1
ATOM 1986 C C . ALA A 1 263 ? 13.312 1.200 34.457 1.00 54.72 263 ALA A C 1
ATOM 1988 O O . ALA A 1 263 ? 13.819 0.162 34.036 1.00 54.72 263 ALA A O 1
ATOM 1989 N N . ASN A 1 264 ? 13.650 2.390 33.945 1.00 57.56 264 ASN A N 1
ATOM 1990 C CA . ASN A 1 264 ? 14.614 2.540 32.849 1.00 57.56 264 ASN A CA 1
ATOM 1991 C C . ASN A 1 264 ? 16.077 2.306 33.268 1.00 57.56 264 ASN A C 1
ATOM 1993 O O . ASN A 1 264 ? 16.901 1.914 32.438 1.00 57.56 264 ASN A O 1
ATOM 1997 N N . ALA A 1 265 ? 16.421 2.535 34.539 1.00 63.91 265 ALA A N 1
ATOM 1998 C CA . ALA A 1 265 ? 17.761 2.257 35.051 1.00 63.91 265 ALA A CA 1
ATOM 1999 C C . ALA A 1 265 ? 18.009 0.747 35.193 1.00 63.91 265 ALA A C 1
ATOM 2001 O O . ALA A 1 265 ? 19.092 0.276 34.836 1.00 63.91 265 ALA A O 1
ATOM 2002 N N . ASP A 1 266 ? 16.999 -0.013 35.624 1.00 60.69 266 ASP A N 1
ATOM 2003 C CA . ASP A 1 266 ? 17.104 -1.466 35.780 1.00 60.69 266 ASP A CA 1
ATOM 2004 C C . ASP A 1 266 ? 17.089 -2.202 34.429 1.00 60.69 266 ASP A C 1
ATOM 2006 O O . ASP A 1 266 ? 17.898 -3.114 34.231 1.00 60.69 266 ASP A O 1
ATOM 2010 N N . LEU A 1 267 ? 16.320 -1.730 33.435 1.00 58.50 267 LEU A N 1
ATOM 2011 C CA . LEU A 1 267 ? 16.371 -2.269 32.065 1.00 58.50 267 LEU A CA 1
ATOM 2012 C C . LEU A 1 267 ? 17.757 -2.082 31.412 1.00 58.50 267 LEU A C 1
ATOM 2014 O O . LEU A 1 267 ? 18.275 -2.975 30.741 1.00 58.50 267 LEU A O 1
ATOM 2018 N N . ARG A 1 268 ? 18.409 -0.935 31.653 1.00 63.50 268 ARG A N 1
ATOM 2019 C CA . ARG A 1 268 ? 19.773 -0.656 31.163 1.00 63.50 268 ARG A CA 1
ATOM 2020 C C . ARG A 1 268 ? 20.853 -1.451 31.899 1.00 63.50 268 ARG A C 1
ATOM 2022 O O . ARG A 1 268 ? 21.941 -1.636 31.349 1.00 63.50 268 ARG A O 1
ATOM 2029 N N . ARG A 1 269 ? 20.582 -1.909 33.125 1.00 58.75 269 ARG A N 1
ATOM 2030 C CA . ARG A 1 269 ? 21.495 -2.756 33.907 1.00 58.75 269 ARG A CA 1
ATOM 2031 C C . ARG A 1 269 ? 21.414 -4.217 33.470 1.00 58.75 269 ARG A C 1
ATOM 2033 O O . ARG A 1 269 ? 22.459 -4.848 33.340 1.00 58.75 269 ARG A O 1
ATOM 2040 N N . ALA A 1 270 ? 20.214 -4.706 33.153 1.00 56.12 270 ALA A N 1
ATOM 2041 C CA . ALA A 1 270 ? 20.005 -6.039 32.588 1.00 56.12 270 ALA A CA 1
ATOM 2042 C C . ALA A 1 270 ? 20.659 -6.191 31.199 1.00 56.12 270 ALA A C 1
ATOM 2044 O O . ALA A 1 270 ? 21.326 -7.186 30.940 1.00 56.12 270 ALA A O 1
ATOM 2045 N N . ALA A 1 271 ? 20.602 -5.158 30.350 1.00 55.22 271 ALA A N 1
ATOM 2046 C CA . ALA A 1 271 ? 21.204 -5.184 29.010 1.00 55.22 271 ALA A CA 1
ATOM 2047 C C . ALA A 1 271 ? 22.752 -5.151 28.979 1.00 55.22 271 ALA A C 1
ATOM 2049 O O . ALA A 1 271 ? 23.349 -5.328 27.919 1.00 55.22 271 ALA A O 1
ATOM 2050 N N . ARG A 1 272 ? 23.434 -4.911 30.112 1.00 51.56 272 ARG A N 1
ATOM 2051 C CA . ARG A 1 272 ? 24.913 -4.901 30.184 1.00 51.56 272 ARG A CA 1
ATOM 2052 C C . ARG A 1 272 ? 25.533 -6.231 30.608 1.00 51.56 272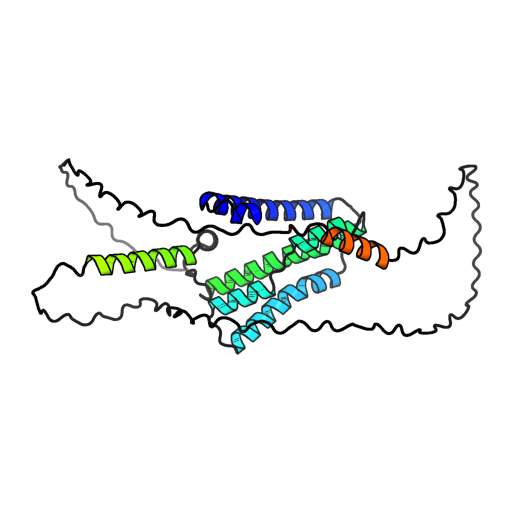 ARG A C 1
ATOM 2054 O O . ARG A 1 272 ? 26.752 -6.355 30.512 1.00 51.56 272 ARG A O 1
ATOM 2061 N N . LEU A 1 273 ? 24.739 -7.195 31.072 1.00 48.06 273 LEU A N 1
ATOM 2062 C CA . LEU A 1 273 ? 25.249 -8.470 31.586 1.00 48.06 273 LEU A CA 1
ATOM 2063 C C . LEU A 1 273 ? 25.426 -9.563 30.517 1.00 48.06 273 LEU A C 1
ATOM 2065 O O . LEU A 1 273 ? 26.058 -10.566 30.818 1.00 48.06 273 LEU A O 1
ATOM 2069 N N . ASP A 1 274 ? 25.002 -9.325 29.271 1.00 44.78 274 ASP A N 1
ATOM 2070 C CA . ASP A 1 274 ? 25.059 -10.309 28.174 1.00 44.78 274 ASP A CA 1
ATOM 2071 C C . ASP A 1 274 ? 26.040 -9.940 27.043 1.00 44.78 274 ASP A C 1
ATOM 2073 O O . ASP A 1 274 ? 25.804 -10.205 25.867 1.00 44.78 274 ASP A O 1
ATOM 2077 N N . ARG A 1 275 ? 27.191 -9.332 27.368 1.00 44.53 275 ARG A N 1
ATOM 2078 C CA . ARG A 1 275 ? 28.311 -9.268 26.409 1.00 44.53 275 ARG A CA 1
ATOM 2079 C C . ARG A 1 275 ? 29.174 -10.528 26.545 1.00 44.53 275 ARG A C 1
ATOM 2081 O O . ARG A 1 275 ? 29.974 -10.586 27.483 1.00 44.53 275 ARG A O 1
ATOM 2088 N N . PRO A 1 276 ? 29.086 -11.514 25.631 1.00 50.50 276 PRO A N 1
ATOM 2089 C CA . PRO A 1 276 ? 30.052 -12.600 25.599 1.00 50.50 276 PRO A CA 1
ATOM 2090 C C . PRO A 1 276 ? 31.438 -12.023 25.299 1.00 50.50 276 PRO A C 1
ATOM 2092 O O . PRO A 1 276 ? 31.672 -11.351 24.295 1.00 50.50 276 PRO A O 1
ATOM 2095 N N . THR A 1 277 ? 32.359 -12.247 26.229 1.00 51.12 277 THR A N 1
ATOM 2096 C CA . THR A 1 277 ? 33.786 -12.025 26.028 1.00 51.12 277 THR A CA 1
ATOM 2097 C C . THR A 1 277 ? 34.364 -13.178 25.205 1.00 51.12 277 THR A C 1
ATOM 2099 O O . THR A 1 277 ? 34.053 -14.336 25.463 1.00 51.12 277 THR A O 1
ATOM 2102 N N . LYS A 1 278 ? 35.277 -12.820 24.291 1.00 40.88 278 LYS A N 1
ATOM 2103 C CA . LYS A 1 278 ? 36.169 -13.666 23.470 1.00 40.88 278 LYS A CA 1
ATOM 2104 C C . LYS A 1 278 ? 35.583 -14.258 22.184 1.00 40.88 278 LYS A C 1
ATOM 2106 O O . LYS A 1 278 ? 34.964 -15.315 22.178 1.00 40.88 278 LYS A O 1
ATOM 2111 N N . GLU A 1 279 ? 35.956 -13.620 21.077 1.00 42.75 279 GLU A N 1
ATOM 2112 C CA . GLU A 1 279 ? 36.124 -14.280 19.782 1.00 42.75 279 GLU A CA 1
ATOM 2113 C C . GLU A 1 279 ? 37.233 -15.346 19.881 1.00 42.75 279 GLU A C 1
ATOM 2115 O O . GLU A 1 279 ? 38.331 -15.041 20.366 1.00 42.75 279 GLU A O 1
ATOM 2120 N N . PRO A 1 280 ? 37.002 -16.592 19.436 1.00 43.50 280 PRO A N 1
ATOM 2121 C CA . PRO A 1 280 ? 38.085 -17.516 19.159 1.00 43.50 280 PRO A CA 1
ATOM 2122 C C . PRO A 1 280 ? 38.739 -17.157 17.819 1.00 43.50 280 PRO A C 1
ATOM 2124 O O . PRO A 1 280 ? 38.088 -17.082 16.779 1.00 43.50 280 PRO A O 1
ATOM 2127 N N . SER A 1 281 ? 40.055 -16.963 17.866 1.00 43.47 281 SER A N 1
ATOM 2128 C CA . SER A 1 281 ? 40.945 -16.840 16.714 1.00 43.47 281 SER A CA 1
ATOM 2129 C C . SER A 1 281 ? 40.720 -17.977 15.712 1.00 43.47 281 SER A C 1
ATOM 2131 O O . SER A 1 281 ? 40.945 -19.147 16.036 1.00 43.47 281 SER A O 1
ATOM 2133 N N . PHE A 1 282 ? 40.304 -17.626 14.497 1.00 42.66 282 PHE A N 1
ATOM 2134 C CA . PHE A 1 282 ? 40.160 -18.552 13.380 1.00 42.66 282 PHE A CA 1
ATOM 2135 C C . PHE A 1 282 ? 41.560 -18.936 12.875 1.00 42.66 282 PHE A C 1
ATOM 2137 O O . PHE A 1 282 ? 42.299 -18.095 12.367 1.00 42.66 282 PHE A O 1
ATOM 2144 N N . MET A 1 283 ? 41.951 -20.196 13.075 1.00 41.44 283 MET A N 1
ATOM 2145 C CA . MET A 1 283 ? 43.134 -20.783 12.445 1.00 41.44 283 MET A CA 1
ATOM 2146 C C . MET A 1 283 ? 42.838 -20.995 10.957 1.00 41.44 283 MET A C 1
ATOM 2148 O O . MET A 1 283 ? 41.940 -21.757 10.603 1.00 41.44 283 MET A O 1
ATOM 2152 N N . GLU A 1 284 ? 43.610 -20.334 10.097 1.00 42.50 284 GLU A N 1
ATOM 2153 C CA . GLU A 1 284 ? 43.700 -20.629 8.667 1.00 42.50 284 GLU A CA 1
ATOM 2154 C C . GLU A 1 284 ? 44.144 -22.087 8.460 1.00 42.50 284 GLU A C 1
ATOM 2156 O O . GLU A 1 284 ? 45.248 -22.477 8.848 1.00 42.50 284 GLU A O 1
ATOM 2161 N N . ALA A 1 285 ? 43.286 -22.897 7.839 1.00 44.25 285 ALA A N 1
ATOM 2162 C CA . ALA A 1 285 ? 43.659 -24.199 7.299 1.00 44.25 285 ALA A CA 1
ATOM 2163 C C . ALA A 1 285 ? 43.980 -24.052 5.797 1.00 44.25 285 ALA A C 1
ATOM 2165 O O . ALA A 1 285 ? 43.192 -23.445 5.067 1.00 44.25 285 ALA A O 1
ATOM 2166 N N . PRO A 1 286 ? 45.105 -24.599 5.306 1.00 50.25 286 PRO A N 1
ATOM 2167 C CA . PRO A 1 286 ? 45.508 -24.452 3.915 1.00 50.25 286 PRO A CA 1
ATOM 2168 C C . PRO A 1 286 ? 44.769 -25.426 2.983 1.00 50.25 286 PRO A C 1
ATOM 2170 O O . PRO A 1 286 ? 44.717 -26.627 3.229 1.00 50.25 286 PRO A O 1
ATOM 2173 N N . GLY A 1 287 ? 44.282 -24.883 1.864 1.00 49.53 287 GLY A N 1
ATOM 2174 C CA . GLY A 1 287 ? 44.248 -25.534 0.550 1.00 49.53 287 GLY A CA 1
ATOM 2175 C C . GLY A 1 287 ? 43.440 -26.826 0.410 1.00 49.53 287 GLY A C 1
ATOM 2176 O O . GLY A 1 287 ? 44.009 -27.914 0.379 1.00 49.53 287 GLY A O 1
ATOM 2177 N N . VAL A 1 288 ? 42.136 -26.701 0.148 1.00 47.88 288 VAL A N 1
ATOM 2178 C CA . VAL A 1 288 ? 41.351 -27.767 -0.496 1.00 47.88 288 VAL A CA 1
ATOM 2179 C C . VAL A 1 288 ? 40.924 -27.281 -1.878 1.00 47.88 288 VAL A C 1
ATOM 2181 O O . VAL A 1 288 ? 40.095 -26.386 -2.020 1.00 47.88 288 VAL A O 1
ATOM 2184 N N . ILE A 1 289 ? 41.547 -27.864 -2.901 1.00 56.56 289 ILE A N 1
ATOM 2185 C CA . ILE A 1 289 ? 41.242 -27.650 -4.317 1.00 56.56 289 ILE A CA 1
ATOM 2186 C C . ILE A 1 289 ? 39.859 -28.265 -4.605 1.00 56.56 289 ILE A C 1
ATOM 2188 O O . ILE A 1 289 ? 39.676 -29.457 -4.338 1.00 56.56 289 ILE A O 1
ATOM 2192 N N . PRO A 1 290 ? 38.882 -27.516 -5.147 1.00 60.16 290 PRO A N 1
ATOM 2193 C CA . PRO A 1 290 ? 37.603 -28.097 -5.532 1.00 60.16 290 PRO A CA 1
ATOM 2194 C C . PRO A 1 290 ? 37.767 -29.012 -6.762 1.00 60.16 290 PRO A C 1
ATOM 2196 O O . PRO A 1 290 ? 38.504 -28.669 -7.692 1.00 60.16 290 PRO A O 1
ATOM 2199 N N . PRO A 1 291 ? 37.090 -30.175 -6.812 1.00 56.00 291 PRO A N 1
ATOM 2200 C CA . PRO A 1 291 ? 37.146 -31.057 -7.968 1.00 56.00 291 PRO A CA 1
ATOM 2201 C C . PRO A 1 291 ? 36.390 -30.459 -9.162 1.00 56.00 291 PRO A C 1
ATOM 2203 O O . PRO A 1 291 ? 35.230 -30.063 -9.063 1.00 56.00 291 PRO A O 1
ATOM 2206 N N . THR A 1 292 ? 37.059 -30.455 -10.314 1.00 59.03 292 THR A N 1
ATOM 2207 C CA . THR A 1 292 ? 36.516 -30.138 -11.642 1.00 59.03 292 THR A CA 1
ATOM 2208 C C . THR A 1 292 ? 35.219 -30.907 -11.940 1.00 59.03 292 THR A C 1
ATOM 2210 O O . THR A 1 292 ? 35.186 -32.130 -11.754 1.00 59.03 292 THR A O 1
ATOM 2213 N N . PRO A 1 293 ? 34.165 -30.251 -12.463 1.00 53.97 293 PRO A N 1
ATOM 2214 C CA . PRO A 1 293 ? 32.924 -30.923 -12.820 1.00 53.97 293 PRO A CA 1
ATOM 2215 C C . PRO A 1 293 ? 33.126 -31.862 -14.016 1.00 53.97 293 PRO A C 1
ATOM 2217 O O . PRO A 1 293 ? 33.579 -31.491 -15.099 1.00 53.97 293 PRO A O 1
ATOM 2220 N N . ARG A 1 294 ? 32.777 -33.127 -13.783 1.00 50.34 294 ARG A N 1
ATOM 2221 C CA . ARG A 1 294 ? 32.847 -34.237 -14.730 1.00 50.34 294 ARG A CA 1
ATOM 2222 C C . ARG A 1 294 ? 31.720 -34.088 -15.758 1.00 50.34 294 ARG A C 1
ATOM 2224 O O . ARG A 1 294 ? 30.552 -34.268 -15.427 1.00 50.34 294 ARG A O 1
ATOM 2231 N N . SER A 1 295 ? 32.089 -33.777 -16.999 1.00 47.66 295 SER A N 1
ATOM 2232 C CA . SER A 1 295 ? 31.208 -33.746 -18.174 1.00 47.66 295 SER A CA 1
ATOM 2233 C C . SER A 1 295 ? 30.404 -35.049 -18.300 1.00 47.66 295 SER A C 1
ATOM 2235 O O . SER A 1 295 ? 30.953 -36.113 -18.604 1.00 47.66 295 SER A O 1
ATOM 2237 N N . MET A 1 296 ? 29.094 -34.981 -18.045 1.00 47.53 296 MET A N 1
ATOM 2238 C CA . MET A 1 296 ? 28.165 -36.061 -18.369 1.00 47.53 296 MET A CA 1
ATOM 2239 C C . MET A 1 296 ? 27.696 -35.905 -19.814 1.00 47.53 296 MET A C 1
ATOM 2241 O O . MET A 1 296 ? 26.821 -35.116 -20.154 1.00 47.53 296 MET A O 1
ATOM 2245 N N . ARG A 1 297 ? 28.329 -36.710 -20.663 1.00 47.62 297 ARG A N 1
ATOM 2246 C CA . ARG A 1 297 ? 28.024 -36.941 -22.071 1.00 47.62 297 ARG A CA 1
ATOM 2247 C C . ARG A 1 297 ? 26.629 -37.569 -22.207 1.00 47.62 297 ARG A C 1
ATOM 2249 O O . ARG A 1 297 ? 26.449 -38.752 -21.917 1.00 47.62 297 ARG A O 1
ATOM 2256 N N . ALA A 1 298 ? 25.651 -36.787 -22.659 1.00 48.81 298 ALA A N 1
ATOM 2257 C CA . ALA A 1 298 ? 24.318 -37.274 -22.996 1.00 48.81 298 ALA A CA 1
ATOM 2258 C C . ALA A 1 298 ? 24.377 -38.212 -24.217 1.00 48.81 298 ALA A C 1
ATOM 2260 O O . ALA A 1 298 ? 24.816 -37.832 -25.303 1.00 48.81 298 ALA A O 1
ATOM 2261 N N . LYS A 1 299 ? 23.929 -39.459 -24.035 1.00 46.41 299 LYS A N 1
ATOM 2262 C CA . LYS A 1 299 ? 23.646 -40.397 -25.126 1.00 46.41 299 LYS A CA 1
ATOM 2263 C C . LYS A 1 299 ? 22.299 -40.023 -25.748 1.00 46.41 299 LYS A C 1
ATOM 2265 O O . LYS A 1 299 ? 21.263 -40.202 -25.118 1.00 46.41 299 LYS A O 1
ATOM 2270 N N . LYS A 1 300 ? 22.324 -39.531 -26.987 1.00 44.38 300 LYS A N 1
ATOM 2271 C CA . LYS A 1 300 ? 21.150 -39.350 -27.850 1.00 44.38 300 LYS A CA 1
ATOM 2272 C C . LYS A 1 300 ? 21.027 -40.589 -28.742 1.00 44.38 300 LYS A C 1
ATOM 2274 O O . LYS A 1 300 ? 21.942 -40.874 -29.510 1.00 44.38 300 LYS A O 1
ATOM 2279 N N . ALA A 1 301 ? 19.932 -41.335 -28.617 1.00 41.69 301 ALA A N 1
ATOM 2280 C CA . ALA A 1 301 ? 19.602 -42.461 -29.490 1.00 41.69 301 ALA A CA 1
ATOM 2281 C C . ALA A 1 301 ? 18.085 -42.535 -29.725 1.00 41.69 301 ALA A C 1
ATOM 2283 O O . ALA A 1 301 ? 17.321 -42.413 -28.773 1.00 41.69 301 ALA A O 1
ATOM 2284 N N . GLY A 1 302 ? 17.702 -42.781 -30.985 1.00 40.50 302 GLY A N 1
ATOM 2285 C CA . GLY A 1 302 ? 16.358 -43.180 -31.435 1.00 40.50 302 GLY A CA 1
ATOM 2286 C C . GLY A 1 302 ? 15.435 -41.995 -31.735 1.00 40.50 302 GLY A C 1
ATOM 2287 O O . GLY A 1 302 ? 14.931 -41.383 -30.809 1.00 40.50 302 GLY A O 1
ATOM 2288 N N . ALA A 1 303 ? 15.244 -41.508 -32.965 1.00 40.75 303 ALA A N 1
ATOM 2289 C CA . ALA A 1 303 ? 14.811 -42.175 -34.200 1.00 40.75 303 ALA A CA 1
ATOM 2290 C C . ALA A 1 303 ? 13.419 -42.820 -34.083 1.00 40.75 303 ALA A C 1
ATOM 2292 O O . ALA A 1 303 ? 13.311 -43.978 -33.702 1.00 40.75 303 ALA A O 1
ATOM 2293 N N . LEU A 1 304 ? 12.378 -42.084 -34.489 1.00 47.44 304 LEU A N 1
ATOM 2294 C CA . LEU A 1 304 ? 11.192 -42.657 -35.128 1.00 47.44 304 LEU A CA 1
ATOM 2295 C C . LEU A 1 304 ? 10.630 -41.644 -36.144 1.00 47.44 304 LEU A C 1
ATOM 2297 O O . LEU A 1 304 ? 10.074 -40.611 -35.783 1.00 47.44 304 LEU A O 1
ATOM 2301 N N . ALA A 1 305 ? 10.831 -41.956 -37.425 1.00 43.31 305 ALA A N 1
ATOM 2302 C CA . ALA A 1 305 ? 9.943 -41.559 -38.517 1.00 43.31 305 ALA A CA 1
ATOM 2303 C C . ALA A 1 305 ? 8.572 -42.243 -38.281 1.00 43.31 305 ALA A C 1
ATOM 2305 O O . ALA A 1 305 ? 8.519 -43.265 -37.604 1.00 43.31 305 ALA A O 1
ATOM 2306 N N . SER A 1 306 ? 7.419 -41.804 -38.783 1.00 41.53 306 SER A N 1
ATOM 2307 C CA . SER A 1 306 ? 7.069 -41.405 -40.151 1.00 41.53 306 SER A CA 1
ATOM 2308 C C . SER A 1 306 ? 5.566 -40.966 -40.150 1.00 41.53 306 SER A C 1
ATOM 2310 O O . SER A 1 306 ? 5.052 -40.672 -39.073 1.00 41.53 306 SER A O 1
ATOM 2312 N N . PRO A 1 307 ? 4.817 -40.908 -41.271 1.00 55.91 307 PRO A N 1
ATOM 2313 C CA . PRO A 1 307 ? 4.402 -39.686 -41.963 1.00 55.91 307 PRO A CA 1
ATOM 2314 C C . PRO A 1 307 ? 2.867 -39.482 -41.974 1.00 55.91 307 PRO A C 1
ATOM 2316 O O . PRO A 1 307 ? 2.106 -40.357 -41.568 1.00 55.91 307 PRO A O 1
ATOM 2319 N N . GLY A 1 308 ? 2.378 -38.373 -42.537 1.00 36.91 308 GLY A N 1
ATOM 2320 C CA . GLY A 1 308 ? 0.957 -38.284 -42.897 1.00 36.91 308 GLY A CA 1
ATOM 2321 C C . GLY A 1 308 ? 0.471 -36.890 -43.265 1.00 36.91 308 GLY A C 1
ATOM 2322 O O . GLY A 1 308 ? 0.250 -36.055 -42.401 1.00 36.91 308 GLY A O 1
ATOM 2323 N N . ALA A 1 309 ? 0.299 -36.669 -44.562 1.00 43.41 309 ALA A N 1
ATOM 2324 C CA . ALA A 1 309 ? -0.272 -35.481 -45.179 1.00 43.41 309 ALA A CA 1
ATOM 2325 C C . ALA A 1 309 ? -1.797 -35.367 -44.982 1.00 43.41 309 ALA A C 1
ATOM 2327 O O . ALA A 1 309 ? -2.471 -36.388 -44.883 1.00 43.41 309 ALA A O 1
ATOM 2328 N N . SER A 1 310 ? -2.326 -34.137 -45.029 1.00 43.69 310 SER A N 1
ATOM 2329 C CA . SER A 1 310 ? -3.570 -33.731 -45.728 1.00 43.69 310 SER A CA 1
ATOM 2330 C C . SER A 1 310 ? -3.894 -32.276 -45.335 1.00 43.69 310 SER A C 1
ATOM 2332 O O . SER A 1 310 ? -4.024 -31.987 -44.152 1.00 43.69 310 SER A O 1
ATOM 2334 N N . THR A 1 311 ? -3.836 -31.291 -46.244 1.00 41.31 311 THR A N 1
ATOM 2335 C CA . THR A 1 311 ? -4.997 -30.724 -46.987 1.00 41.31 311 THR A CA 1
ATOM 2336 C C . THR A 1 311 ? -6.134 -30.343 -46.018 1.00 41.31 311 THR A C 1
ATOM 2338 O O . THR A 1 311 ? -6.679 -31.218 -45.356 1.00 41.31 311 THR A O 1
ATOM 2341 N N . THR A 1 312 ? -6.611 -29.100 -45.871 1.00 39.78 312 THR A N 1
ATOM 2342 C CA . THR A 1 312 ? -7.297 -28.261 -46.879 1.00 39.78 312 THR A CA 1
ATOM 2343 C C . THR A 1 312 ? -7.793 -26.963 -46.199 1.00 39.78 312 THR A C 1
ATOM 2345 O O . THR A 1 312 ? -8.080 -26.998 -45.009 1.00 39.78 312 THR A O 1
ATOM 2348 N N . ALA A 1 313 ? -8.023 -25.908 -46.997 1.00 42.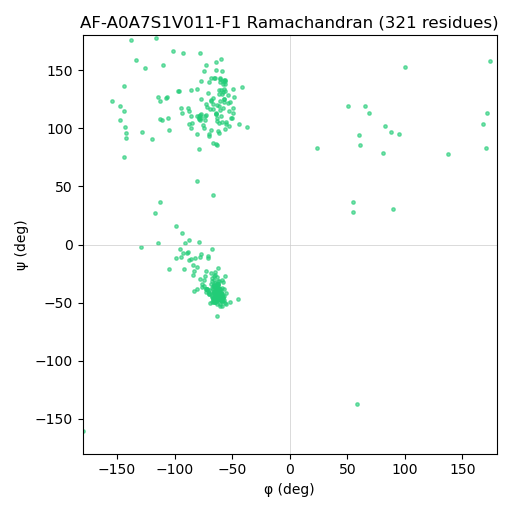31 313 ALA A N 1
ATOM 2349 C CA . ALA A 1 313 ? -8.973 -24.795 -46.790 1.00 42.31 313 ALA A CA 1
ATOM 2350 C C . ALA A 1 313 ? -8.720 -23.845 -45.592 1.00 42.31 313 ALA A C 1
ATOM 2352 O O . ALA A 1 313 ? -8.747 -24.235 -44.437 1.00 42.31 313 ALA A O 1
ATOM 2353 N N . GLY A 1 314 ? -8.495 -22.542 -45.772 1.00 42.84 314 GLY A N 1
ATOM 2354 C CA . GLY A 1 314 ? -9.216 -21.656 -46.682 1.00 42.84 314 GLY A CA 1
ATOM 2355 C C . GLY A 1 314 ? -10.532 -21.224 -46.037 1.00 42.84 314 GLY A C 1
ATOM 2356 O O . GLY A 1 314 ? -11.580 -21.770 -46.368 1.00 42.84 314 GLY A O 1
ATOM 2357 N N . LYS A 1 315 ? -10.482 -20.252 -45.118 1.00 46.34 315 LYS A N 1
ATOM 2358 C CA . LYS A 1 315 ? -11.666 -19.478 -44.736 1.00 46.34 315 LYS A CA 1
ATOM 2359 C C . LYS A 1 315 ? -11.283 -18.026 -44.465 1.00 46.34 315 LYS A C 1
ATOM 2361 O O . LYS A 1 315 ? -10.681 -17.687 -43.453 1.00 46.34 315 LYS A O 1
ATOM 2366 N N . GLN A 1 316 ? -11.580 -17.227 -45.478 1.00 41.97 316 GLN A N 1
ATOM 2367 C CA . GLN A 1 316 ? -11.662 -15.777 -45.473 1.00 41.97 316 GLN A CA 1
ATOM 2368 C C . GLN A 1 316 ? -13.002 -15.351 -44.843 1.00 41.97 316 GLN A C 1
ATOM 2370 O O . GLN A 1 316 ? -13.928 -16.162 -44.801 1.00 41.97 316 GLN A O 1
ATOM 2375 N N . GLU A 1 317 ? -13.071 -14.064 -44.485 1.00 41.44 317 GLU A N 1
ATOM 2376 C CA . GLU A 1 317 ? -14.247 -13.231 -44.144 1.00 41.44 317 GLU A CA 1
ATOM 2377 C C . GLU A 1 317 ? -14.552 -12.988 -42.648 1.00 41.44 317 GLU A C 1
ATOM 2379 O O . GLU A 1 317 ? -14.294 -13.852 -41.812 1.00 41.44 317 GLU A O 1
ATOM 2384 N N . PRO A 1 318 ? -15.212 -11.859 -42.303 1.00 53.22 318 PRO A N 1
ATOM 2385 C CA . PRO A 1 318 ? 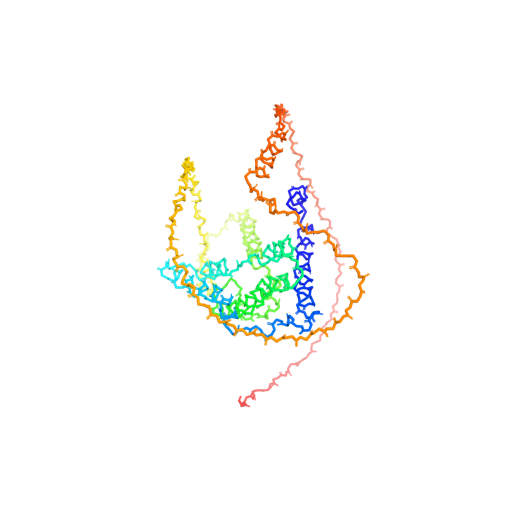-14.895 -10.495 -42.737 1.00 53.22 318 PRO A CA 1
ATOM 2386 C C . PRO A 1 318 ? -14.993 -9.463 -41.588 1.00 53.22 318 PRO A C 1
ATOM 2388 O O . PRO A 1 318 ? -15.400 -9.748 -40.465 1.00 53.22 318 PRO A O 1
ATOM 2391 N N . LEU A 1 319 ? -14.629 -8.232 -41.946 1.00 47.28 319 LEU A N 1
ATOM 2392 C CA . LEU A 1 319 ? -14.941 -6.963 -41.289 1.00 47.28 319 LEU A CA 1
ATOM 2393 C C . LEU A 1 319 ? -16.395 -6.840 -40.787 1.00 47.28 319 LEU A C 1
ATOM 2395 O O . LEU A 1 319 ? -17.335 -7.069 -41.542 1.00 47.28 319 LEU A O 1
ATOM 2399 N N . LEU A 1 320 ? -16.533 -6.331 -39.563 1.00 43.88 320 LEU A N 1
ATOM 2400 C CA . LEU A 1 320 ? -17.661 -5.570 -39.001 1.00 43.88 320 LEU A CA 1
ATOM 2401 C C . LEU A 1 320 ? -17.025 -4.717 -37.881 1.00 43.88 320 LEU A C 1
ATOM 2403 O O . LEU A 1 320 ? -16.299 -5.262 -37.059 1.00 43.88 320 LEU A O 1
ATOM 2407 N N . GLY A 1 321 ? -17.104 -3.389 -37.823 1.00 42.44 321 GLY A N 1
ATOM 2408 C CA . GLY A 1 321 ? -18.152 -2.499 -38.309 1.00 42.44 321 GLY A CA 1
ATOM 2409 C C . GLY A 1 321 ? -19.117 -2.186 -37.163 1.00 42.44 321 GLY A C 1
ATOM 2410 O O . GLY A 1 321 ? -20.032 -2.966 -36.947 1.00 42.44 321 GLY A O 1
ATOM 2411 N N . GLU A 1 322 ? -18.874 -1.048 -36.496 1.00 44.25 322 GLU A N 1
ATOM 2412 C CA . GLU A 1 322 ? -19.758 -0.281 -35.586 1.00 44.25 322 GLU A CA 1
ATOM 2413 C C . GLU A 1 322 ? -20.127 -0.882 -34.211 1.00 44.25 322 GLU A C 1
ATOM 2415 O O . GLU A 1 322 ? -20.839 -1.877 -34.115 1.00 44.25 322 GLU A O 1
ATOM 2420 N N . PHE A 1 323 ? -19.654 -0.263 -33.119 1.00 43.09 323 PHE A N 1
ATOM 2421 C CA . PHE A 1 323 ? -20.335 0.793 -32.340 1.00 43.09 323 PHE A CA 1
ATOM 2422 C C . PHE A 1 323 ? -19.349 1.441 -31.353 1.00 43.09 323 PHE A C 1
ATOM 2424 O O . PHE A 1 323 ? -18.421 0.733 -30.899 1.00 43.09 323 PHE A O 1
#

Organism: NCBI:txid210454